Protein AF-A0A9P7ENV4-F1 (afdb_monomer_lite)

pLDDT: mean 76.59, std 18.08, range [33.44, 97.5]

Foldseek 3Di:
DDDDDDPPPPPPDDQDWDKDFDFDDDPPDTGTDDMDTFDAPVPDSPHGDPVSCVVCCVVDDDPWDKDKDAAPPPPPQDDDPDNPHRIWIWTWDWDQDPNDTDTDTDTDDDDDDDDPVRVVVVVCVVVVNDDQDPVRVVVVVVVVVVVSVVVVVVVVVVVVVCVVVVNDDDDPVSVVVVVVVVVPPPPCPDPVNVVVVVVVVVVVVVVVVVVVVVVVVVVVVVVVVVVCVVVVVVPPVPPPPDDDDDDDDDDDDDDDDDDDD

InterPro domains:
  IPR024969 EIF3F/CSN6-like, C-terminal [PF13012] (116-225)
  IPR033859 COP9 signalosome subunit 6 [cd08063] (15-235)

Structure (mmCIF, N/CA/C/O backbone):
data_AF-A0A9P7ENV4-F1
#
_entry.id   AF-A0A9P7ENV4-F1
#
loop_
_atom_site.group_PDB
_atom_site.id
_atom_site.type_symbol
_atom_site.label_atom_id
_atom_site.label_alt_id
_atom_site.label_comp_id
_atom_site.label_asym_id
_atom_site.label_entity_id
_atom_site.label_seq_id
_atom_site.pdbx_PDB_ins_code
_atom_site.Cartn_x
_atom_site.Cartn_y
_atom_site.Cartn_z
_atom_site.occupancy
_atom_site.B_iso_or_equiv
_atom_site.auth_seq_id
_atom_site.auth_comp_id
_atom_site.auth_asym_id
_atom_site.auth_atom_id
_atom_site.pdbx_PDB_model_num
ATOM 1 N N . MET A 1 1 ? -0.386 -14.311 63.629 1.00 40.91 1 MET A N 1
ATOM 2 C CA . MET A 1 1 ? 0.568 -13.950 62.562 1.00 40.91 1 MET A CA 1
ATOM 3 C C . MET A 1 1 ? 0.225 -14.729 61.309 1.00 40.91 1 MET A C 1
ATOM 5 O O . MET A 1 1 ? 0.387 -15.937 61.311 1.00 40.91 1 MET A O 1
ATOM 9 N N . ASN A 1 2 ? -0.307 -14.041 60.304 1.00 33.81 2 ASN A N 1
ATOM 10 C CA . ASN A 1 2 ? -0.049 -14.277 58.883 1.00 33.81 2 ASN A CA 1
ATOM 11 C C . ASN A 1 2 ? -0.681 -13.093 58.149 1.00 33.81 2 ASN A C 1
ATOM 13 O O . ASN A 1 2 ? -1.888 -13.052 57.943 1.00 33.81 2 ASN A O 1
ATOM 17 N N . SER A 1 3 ? 0.141 -12.076 57.894 1.00 39.50 3 SER A N 1
ATOM 18 C CA . SER A 1 3 ? -0.216 -10.947 57.043 1.00 39.50 3 SER A CA 1
ATOM 19 C C . SER A 1 3 ? 0.104 -11.375 55.619 1.00 39.50 3 SER A C 1
ATOM 21 O O . SER A 1 3 ? 1.274 -11.546 55.283 1.00 39.50 3 SER A O 1
ATOM 23 N N . GLN A 1 4 ? -0.931 -11.615 54.821 1.00 39.03 4 GLN A N 1
ATOM 24 C CA . GLN A 1 4 ? -0.805 -11.760 53.377 1.00 39.03 4 GLN A CA 1
ATOM 25 C C . GLN A 1 4 ? -0.368 -10.394 52.826 1.00 39.03 4 GLN A C 1
ATOM 27 O O . GLN A 1 4 ? -1.062 -9.400 53.023 1.00 39.03 4 GLN A O 1
ATOM 32 N N . MET A 1 5 ? 0.824 -10.334 52.234 1.00 37.38 5 MET A N 1
ATOM 33 C CA . MET A 1 5 ? 1.248 -9.222 51.387 1.00 37.38 5 MET A CA 1
ATOM 34 C C . MET A 1 5 ? 0.533 -9.389 50.047 1.00 37.38 5 MET A C 1
ATOM 36 O O . MET A 1 5 ? 0.866 -10.304 49.297 1.00 37.38 5 MET A O 1
ATOM 40 N N . ASP A 1 6 ? -0.451 -8.534 49.777 1.00 38.03 6 ASP A N 1
ATOM 41 C CA . ASP A 1 6 ? -0.876 -8.245 48.410 1.00 38.03 6 ASP A CA 1
ATOM 42 C C . ASP A 1 6 ? 0.262 -7.472 47.741 1.00 38.03 6 ASP A C 1
ATOM 44 O O . ASP A 1 6 ? 0.573 -6.333 48.091 1.00 38.03 6 ASP A O 1
ATOM 48 N N . THR A 1 7 ? 0.952 -8.133 46.820 1.00 37.97 7 THR A N 1
ATOM 49 C CA . THR A 1 7 ? 1.785 -7.469 45.821 1.00 37.97 7 THR A CA 1
ATOM 50 C C . THR A 1 7 ? 0.849 -6.937 44.746 1.00 37.97 7 THR A C 1
ATOM 52 O O . THR A 1 7 ? 0.427 -7.693 43.874 1.00 37.97 7 THR A O 1
ATOM 55 N N . ASP A 1 8 ? 0.523 -5.648 44.830 1.00 39.72 8 ASP A N 1
ATOM 56 C CA . ASP A 1 8 ? -0.093 -4.900 43.737 1.00 39.72 8 ASP A CA 1
ATOM 57 C C . ASP A 1 8 ? 0.820 -4.988 42.503 1.00 39.72 8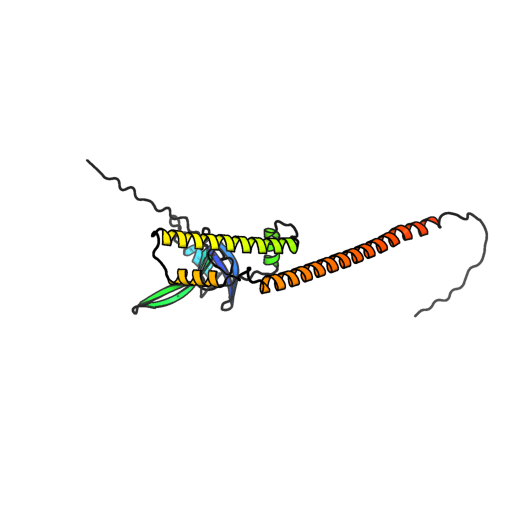 ASP A C 1
ATOM 59 O O . ASP A 1 8 ? 1.932 -4.449 42.485 1.00 39.72 8 ASP A O 1
ATOM 63 N N . GLU A 1 9 ? 0.354 -5.682 41.462 1.00 39.88 9 GLU A N 1
ATOM 64 C CA . GLU A 1 9 ? 0.884 -5.549 40.106 1.00 39.88 9 GLU A CA 1
ATOM 65 C C . GLU A 1 9 ? 0.654 -4.103 39.655 1.00 39.88 9 GLU A C 1
ATOM 67 O O . GLU A 1 9 ? -0.405 -3.742 39.143 1.00 39.88 9 GLU A O 1
ATOM 72 N N . GLN A 1 10 ? 1.656 -3.247 39.863 1.00 36.97 10 GLN A N 1
ATOM 73 C CA . GLN A 1 10 ? 1.713 -1.941 39.222 1.00 36.97 10 GLN A CA 1
ATOM 74 C C . GLN A 1 10 ? 1.759 -2.168 37.710 1.00 36.97 10 GLN A C 1
ATOM 76 O O . GLN A 1 10 ? 2.803 -2.494 37.141 1.00 36.97 10 GLN A O 1
ATOM 81 N N . SER A 1 11 ? 0.611 -2.007 37.052 1.00 40.47 11 SER A N 1
ATOM 82 C CA . SER A 1 11 ? 0.539 -1.859 35.607 1.00 40.47 11 SER A CA 1
ATOM 83 C C . SER A 1 11 ? 1.426 -0.677 35.228 1.00 40.47 11 SER A C 1
ATOM 85 O O . SER A 1 11 ? 1.088 0.470 35.522 1.00 40.47 11 SER A O 1
ATOM 87 N N . VAL A 1 12 ? 2.584 -0.953 34.631 1.00 39.59 12 VAL A N 1
ATOM 88 C CA . VAL A 1 12 ? 3.485 0.077 34.114 1.00 39.59 12 VAL A CA 1
ATOM 89 C C . VAL A 1 12 ? 2.737 0.812 33.004 1.00 39.59 12 VAL A C 1
ATOM 91 O O . VAL A 1 12 ? 2.637 0.325 31.878 1.00 39.59 12 VAL A O 1
ATOM 94 N N . VAL A 1 13 ? 2.152 1.962 33.336 1.00 52.06 13 VAL A N 1
ATOM 95 C CA . VAL A 1 13 ? 1.591 2.884 32.352 1.00 52.06 13 VAL A CA 1
ATOM 96 C C . VAL A 1 13 ? 2.783 3.446 31.591 1.00 52.06 13 VAL A C 1
ATOM 98 O O . VAL A 1 13 ? 3.638 4.113 32.169 1.00 52.06 13 VAL A O 1
ATOM 101 N N . LEU A 1 14 ? 2.895 3.108 30.307 1.00 50.66 14 LEU A N 1
ATOM 102 C CA . LEU A 1 14 ? 3.900 3.729 29.451 1.00 50.66 14 LEU A CA 1
ATOM 103 C C . LEU A 1 14 ? 3.615 5.238 29.398 1.00 50.66 14 LEU A C 1
ATOM 105 O O . LEU A 1 14 ? 2.445 5.610 29.253 1.00 50.66 14 LEU A O 1
ATOM 109 N N . PRO A 1 15 ? 4.642 6.101 29.506 1.00 58.06 15 PRO A N 1
ATOM 110 C CA . PRO A 1 15 ? 4.442 7.541 29.446 1.00 58.06 15 PRO A CA 1
ATOM 111 C C . PRO A 1 15 ? 3.767 7.886 28.117 1.00 58.06 15 PRO A C 1
ATOM 113 O O . PRO A 1 15 ? 4.276 7.571 27.038 1.00 58.06 15 PRO A O 1
ATOM 116 N N . SER A 1 16 ? 2.576 8.471 28.202 1.00 67.44 16 SER A N 1
ATOM 117 C CA . SER A 1 16 ? 1.821 8.910 27.034 1.00 67.44 16 SER A CA 1
ATOM 118 C C . SER A 1 16 ? 2.226 10.345 26.737 1.00 67.44 16 SER A C 1
ATOM 120 O O . SER A 1 16 ? 1.886 11.252 27.484 1.00 67.44 16 SER A O 1
ATOM 122 N N . ILE A 1 17 ? 2.987 10.552 25.663 1.00 77.81 17 ILE A N 1
ATOM 123 C CA . ILE A 1 17 ? 3.381 11.898 25.239 1.00 77.81 17 ILE A CA 1
ATOM 124 C C . ILE A 1 17 ? 2.173 12.560 24.576 1.00 77.81 17 ILE A C 1
ATOM 126 O O . ILE A 1 17 ? 1.633 12.047 23.593 1.00 77.81 17 ILE A O 1
ATOM 130 N N . LEU A 1 18 ? 1.763 13.711 25.106 1.00 81.69 18 LEU A N 1
ATOM 131 C CA . LEU A 1 18 ? 0.747 14.559 24.497 1.00 81.69 18 LEU A CA 1
ATOM 132 C C . LEU A 1 18 ? 1.430 15.634 23.653 1.00 81.69 18 LEU A C 1
ATOM 134 O O . LEU A 1 18 ? 2.347 16.318 24.101 1.00 81.69 18 LEU A O 1
ATOM 138 N N . GLY A 1 19 ? 0.972 15.783 22.414 1.00 84.19 19 GLY A N 1
ATOM 139 C CA . GLY A 1 19 ? 1.464 16.790 21.485 1.00 84.19 19 GLY A CA 1
ATOM 140 C C . GLY A 1 19 ? 0.324 17.580 20.863 1.00 84.19 19 GLY A C 1
ATOM 141 O O . GLY A 1 19 ? -0.815 17.118 20.799 1.00 84.19 19 GLY A O 1
ATOM 142 N N . ALA A 1 20 ? 0.640 18.778 20.393 1.00 83.44 20 ALA A N 1
ATOM 143 C CA . ALA A 1 20 ? -0.257 19.610 19.613 1.00 83.44 20 ALA A CA 1
ATOM 144 C C . ALA A 1 20 ? 0.198 19.656 18.154 1.00 83.44 20 ALA A C 1
ATOM 146 O O . ALA A 1 20 ? 1.383 19.813 17.849 1.00 83.44 20 ALA A O 1
ATOM 147 N N . LEU A 1 21 ? -0.782 19.541 17.262 1.00 85.81 21 LEU A N 1
ATOM 148 C CA . LEU A 1 21 ? -0.623 19.663 15.819 1.00 85.81 21 LEU A CA 1
ATOM 149 C C . LEU A 1 21 ? -0.976 21.093 15.416 1.00 85.81 21 LEU A C 1
ATOM 151 O O . LEU A 1 21 ? -2.052 21.591 15.747 1.00 85.81 21 LEU A O 1
ATOM 155 N N . LEU A 1 22 ? -0.072 21.744 14.694 1.00 84.25 22 LEU A N 1
ATOM 156 C CA . LEU A 1 22 ? -0.276 23.064 14.120 1.00 84.25 22 LEU A CA 1
ATOM 157 C C . LEU A 1 22 ? -0.409 22.934 12.609 1.00 84.25 22 LEU A C 1
ATOM 159 O O . LEU A 1 22 ? 0.444 22.347 11.941 1.00 84.25 22 LEU A O 1
ATOM 163 N N . GLY A 1 23 ? -1.464 23.525 12.070 1.00 85.00 23 GLY A N 1
ATOM 164 C CA . GLY A 1 23 ? -1.786 23.402 10.665 1.00 85.00 23 GLY A CA 1
ATOM 165 C C . GLY A 1 23 ? -2.881 24.353 10.225 1.00 85.00 23 GLY A C 1
ATOM 166 O O . GLY A 1 23 ? -3.424 25.115 11.030 1.00 85.00 23 GLY A O 1
ATOM 167 N N . THR A 1 24 ? -3.204 24.290 8.941 1.00 85.69 24 THR A N 1
ATOM 168 C CA . THR A 1 24 ? -4.379 24.951 8.381 1.00 85.69 24 THR A CA 1
ATOM 169 C C . THR A 1 24 ? -5.449 23.907 8.087 1.00 85.69 24 THR A C 1
ATOM 171 O O . THR A 1 24 ? -5.155 22.775 7.710 1.00 85.69 24 THR A O 1
ATOM 174 N N . GLN A 1 25 ? -6.709 24.270 8.305 1.00 85.75 25 GLN A N 1
ATOM 175 C CA . GLN A 1 25 ? -7.845 23.427 7.957 1.00 85.75 25 GLN A CA 1
ATOM 176 C C . GLN A 1 25 ? -8.738 24.188 6.982 1.00 85.75 25 GLN A C 1
ATOM 178 O O . GLN A 1 25 ? -9.273 25.246 7.321 1.00 85.75 25 GLN A O 1
ATOM 183 N N . ASN A 1 26 ? -8.934 23.626 5.790 1.00 85.56 26 ASN A N 1
ATOM 184 C CA . ASN A 1 26 ? -9.875 24.122 4.794 1.00 85.56 26 ASN A CA 1
ATOM 185 C C . ASN A 1 26 ? -10.950 23.056 4.534 1.00 85.56 26 ASN A C 1
ATOM 187 O O . ASN A 1 26 ? -10.794 22.135 3.731 1.00 85.56 26 ASN A O 1
ATOM 191 N N . GLY A 1 27 ? -12.056 23.141 5.274 1.00 85.12 27 GLY A N 1
ATOM 192 C CA . GLY A 1 27 ? -13.101 22.119 5.239 1.00 85.12 27 GLY A CA 1
ATOM 193 C C . GLY A 1 27 ? -12.603 20.776 5.786 1.00 85.12 27 GLY A C 1
ATOM 194 O O . GLY A 1 27 ? -12.357 20.649 6.985 1.00 85.12 27 GLY A O 1
ATOM 195 N N . ARG A 1 28 ? -12.503 19.766 4.910 1.00 84.75 28 ARG A N 1
ATOM 196 C CA . ARG A 1 28 ? -12.011 18.412 5.244 1.00 84.75 28 ARG A CA 1
ATOM 197 C C . ARG A 1 28 ? -10.525 18.214 4.947 1.00 84.75 28 ARG A C 1
ATOM 199 O O . ARG A 1 28 ? -9.988 17.155 5.249 1.00 84.75 28 ARG A O 1
ATOM 206 N N . GLU A 1 29 ? -9.890 19.203 4.335 1.00 86.94 29 GLU A N 1
ATOM 207 C CA . GLU A 1 29 ? -8.462 19.188 4.062 1.00 86.94 29 GLU A CA 1
ATOM 208 C C . GLU A 1 29 ? -7.729 19.803 5.252 1.00 86.94 29 GLU A C 1
ATOM 210 O O . GLU A 1 29 ? -8.068 20.903 5.698 1.00 86.94 29 GLU A O 1
ATOM 215 N N . VAL A 1 30 ? -6.765 19.063 5.795 1.00 87.38 30 VAL A N 1
ATOM 216 C CA . VAL A 1 30 ? -5.962 19.482 6.944 1.00 87.38 30 VAL A CA 1
ATOM 217 C C . VAL A 1 30 ? -4.502 19.402 6.544 1.00 87.38 30 VAL A C 1
ATOM 219 O O . VAL A 1 30 ? -3.969 18.316 6.327 1.00 87.38 30 VAL A O 1
ATOM 222 N N . GLU A 1 31 ? -3.865 20.561 6.457 1.00 87.94 31 GLU A N 1
ATOM 223 C CA . GLU A 1 31 ? -2.440 20.688 6.196 1.00 87.94 31 GLU A CA 1
ATOM 224 C C . GLU A 1 31 ? -1.716 20.842 7.532 1.00 87.94 31 GLU A C 1
ATOM 226 O O . GLU A 1 31 ? -1.841 21.866 8.204 1.00 87.94 31 GLU A O 1
ATOM 231 N N . ILE A 1 32 ? -0.965 19.819 7.934 1.00 87.44 32 ILE A N 1
ATOM 232 C CA . ILE A 1 32 ? -0.170 19.848 9.164 1.00 87.44 32 ILE A CA 1
ATOM 233 C C . ILE A 1 32 ? 1.203 20.432 8.828 1.00 87.44 32 ILE A C 1
ATOM 235 O O . ILE A 1 32 ? 1.944 19.870 8.028 1.00 87.44 32 ILE A O 1
ATOM 239 N N . VAL A 1 33 ? 1.547 21.552 9.461 1.00 83.06 33 VAL A N 1
ATOM 240 C CA . VAL A 1 33 ? 2.803 22.281 9.225 1.00 83.06 33 VAL A CA 1
ATOM 241 C C . VAL A 1 33 ? 3.834 21.967 10.307 1.00 83.06 33 VAL A C 1
ATOM 243 O O . VAL A 1 33 ? 5.030 21.905 10.029 1.00 83.06 33 VAL A O 1
ATOM 246 N N . ASN A 1 34 ? 3.394 21.799 11.558 1.00 83.31 34 ASN A N 1
ATOM 247 C CA . ASN A 1 34 ? 4.295 21.564 12.682 1.00 83.31 34 ASN A CA 1
ATOM 248 C C . ASN A 1 34 ? 3.622 20.737 13.787 1.00 83.31 34 ASN A C 1
ATOM 250 O O . ASN A 1 34 ? 2.402 20.743 13.923 1.00 83.31 34 ASN A O 1
ATOM 254 N N . THR A 1 35 ? 4.420 20.049 14.599 1.00 86.94 35 THR A N 1
ATOM 255 C CA . THR A 1 35 ? 3.977 19.319 15.793 1.00 86.94 35 THR A CA 1
ATOM 256 C C . THR A 1 35 ? 4.920 19.638 16.945 1.00 86.94 35 THR A C 1
ATOM 258 O O . THR A 1 35 ? 6.132 19.698 16.749 1.00 86.94 35 THR A O 1
ATOM 261 N N . PHE A 1 36 ? 4.390 19.839 18.148 1.00 83.88 36 PHE A N 1
ATOM 262 C CA . PHE A 1 36 ? 5.201 20.066 19.345 1.00 83.88 36 PHE A CA 1
ATOM 263 C C . PHE A 1 36 ? 4.609 19.356 20.558 1.00 83.88 36 PHE A C 1
ATOM 265 O O . PHE A 1 36 ? 3.401 19.151 20.638 1.00 83.88 36 PHE A O 1
ATOM 272 N N . GLU A 1 37 ? 5.462 18.999 21.509 1.00 85.00 37 GLU A N 1
ATOM 273 C CA . GLU A 1 37 ? 5.045 18.377 22.765 1.00 85.00 37 GLU A CA 1
ATOM 274 C C . GLU A 1 37 ? 4.391 19.407 23.694 1.00 85.00 37 GLU A C 1
ATOM 276 O O . GLU A 1 37 ? 4.771 20.585 23.728 1.00 85.00 37 GLU A O 1
ATOM 281 N N . LEU A 1 38 ? 3.374 18.964 24.428 1.00 81.50 38 LEU A N 1
ATOM 282 C CA . LEU A 1 38 ? 2.686 19.757 25.435 1.00 81.50 38 LEU A CA 1
ATOM 283 C C . LEU A 1 38 ? 3.292 19.483 26.809 1.00 81.50 38 LEU A C 1
ATOM 285 O O . LEU A 1 38 ? 3.583 18.339 27.146 1.00 81.50 38 LEU A O 1
ATOM 289 N N . ALA A 1 39 ? 3.463 20.542 27.602 1.00 78.12 39 ALA A N 1
ATOM 290 C CA . ALA A 1 39 ? 3.875 20.402 28.990 1.00 78.12 39 ALA A CA 1
ATOM 291 C C . ALA A 1 39 ? 2.761 19.714 29.792 1.00 78.12 39 ALA A C 1
ATOM 293 O O . ALA A 1 39 ? 1.587 20.076 29.669 1.00 78.12 39 ALA A O 1
ATOM 294 N N . THR A 1 40 ? 3.134 18.722 30.592 1.00 77.12 40 THR A N 1
ATOM 295 C CA . THR A 1 40 ? 2.246 18.051 31.543 1.00 77.12 40 THR A CA 1
ATOM 296 C C . THR A 1 40 ? 2.422 18.645 32.938 1.00 77.12 40 THR A C 1
ATOM 298 O O . THR A 1 40 ? 3.447 19.263 33.235 1.00 77.12 40 THR A O 1
ATOM 301 N N . GLU A 1 41 ? 1.414 18.501 33.796 1.00 77.06 41 GLU A N 1
ATOM 302 C CA . GLU A 1 41 ? 1.508 18.953 35.185 1.00 77.06 41 GLU A CA 1
ATOM 303 C C . GLU A 1 41 ? 2.563 18.151 35.968 1.00 77.06 41 GLU A C 1
ATOM 305 O O . GLU A 1 41 ? 2.725 16.940 35.789 1.00 77.06 41 GLU A O 1
ATOM 310 N N . GLU A 1 42 ? 3.278 18.817 36.882 1.00 67.69 42 GLU A N 1
ATOM 311 C CA . GLU A 1 42 ? 4.304 18.170 37.706 1.00 67.69 42 GLU A CA 1
ATOM 312 C C . GLU A 1 42 ? 3.710 17.005 38.524 1.00 67.69 42 GLU A C 1
ATOM 314 O O . GLU A 1 42 ? 2.909 17.196 39.441 1.00 67.69 42 GLU A O 1
ATOM 319 N N . GLY A 1 43 ? 4.128 15.775 38.201 1.00 65.19 43 GLY A N 1
ATOM 320 C CA . GLY A 1 43 ? 3.694 14.551 38.882 1.00 65.19 43 GLY A CA 1
ATOM 321 C C . GLY A 1 43 ? 2.473 13.850 38.271 1.00 65.19 43 GLY A C 1
ATOM 322 O O . GLY A 1 43 ? 2.025 12.851 38.843 1.00 65.19 43 GLY A O 1
ATOM 323 N N . ARG A 1 44 ? 1.950 14.332 37.132 1.00 66.88 44 ARG A N 1
ATOM 324 C CA . ARG A 1 44 ? 0.874 13.689 36.357 1.00 66.88 44 ARG A CA 1
ATOM 325 C C . ARG A 1 44 ? 1.114 13.805 34.852 1.00 66.88 44 ARG A C 1
ATOM 327 O O . ARG A 1 44 ? 0.779 14.808 34.231 1.00 66.88 44 ARG A O 1
ATOM 334 N N . ASP A 1 45 ? 1.624 12.732 34.255 1.00 65.12 45 ASP A N 1
ATOM 335 C CA . ASP A 1 45 ? 1.893 12.651 32.809 1.00 65.12 45 ASP A CA 1
ATOM 336 C C . ASP A 1 45 ? 0.616 12.621 31.944 1.00 65.12 45 ASP A C 1
ATOM 338 O O . ASP A 1 45 ? 0.681 12.725 30.722 1.00 65.12 45 ASP A O 1
ATOM 342 N N . ASP A 1 46 ? -0.557 12.469 32.559 1.00 66.12 46 ASP A N 1
ATOM 343 C CA . ASP A 1 46 ? -1.862 12.390 31.905 1.00 66.12 46 ASP A CA 1
ATOM 344 C C . ASP A 1 46 ? -2.613 13.730 31.843 1.00 66.12 46 ASP A C 1
ATOM 346 O O . ASP A 1 46 ? -3.618 13.829 31.131 1.00 66.12 46 ASP A O 1
ATOM 350 N N . LE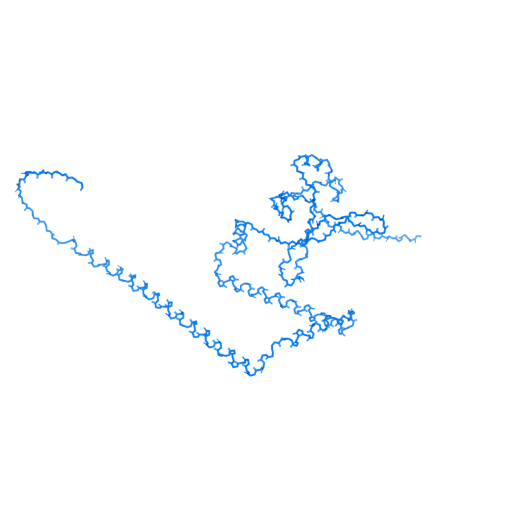U A 1 47 ? -2.140 14.765 32.551 1.00 71.38 47 LEU A N 1
ATOM 351 C CA . LEU A 1 47 ? -2.783 16.078 32.576 1.00 71.38 47 LEU A CA 1
ATOM 352 C C . LEU A 1 47 ? -1.919 17.135 31.892 1.00 71.38 47 LEU A C 1
ATOM 354 O O . LEU A 1 47 ? -0.771 17.355 32.266 1.00 71.38 47 LEU A O 1
ATOM 358 N N . VAL A 1 48 ? -2.490 17.815 30.899 1.00 76.12 48 VAL A N 1
ATOM 359 C CA . VAL A 1 48 ? -1.818 18.933 30.229 1.00 76.12 48 VAL A CA 1
ATOM 360 C C . VAL A 1 48 ? -1.881 20.174 31.109 1.00 76.12 48 VAL A C 1
ATOM 362 O O . VAL A 1 48 ? -2.950 20.508 31.620 1.00 76.12 48 VAL A O 1
ATOM 365 N N . ASP A 1 49 ? -0.765 20.896 31.202 1.00 79.44 49 ASP A N 1
ATOM 366 C CA . ASP A 1 49 ? -0.704 22.209 31.835 1.00 79.44 49 ASP A CA 1
ATOM 367 C C . ASP A 1 49 ? -1.665 23.183 31.122 1.00 79.44 49 ASP A C 1
ATOM 369 O O . ASP A 1 49 ? -1.463 23.622 29.978 1.00 79.44 49 ASP A O 1
ATOM 373 N N . HIS A 1 50 ? -2.760 23.498 31.815 1.00 73.56 50 HIS A N 1
ATOM 374 C CA . HIS A 1 50 ? -3.803 24.386 31.321 1.00 73.56 50 HIS A CA 1
ATOM 375 C C . HIS A 1 50 ? -3.321 25.831 31.144 1.00 73.56 50 HIS A C 1
ATOM 377 O O . HIS A 1 50 ? -3.786 26.501 30.216 1.00 73.56 50 HIS A O 1
ATOM 383 N N . ASP A 1 51 ? -2.388 26.303 31.972 1.00 75.06 51 ASP A N 1
ATOM 384 C CA . ASP A 1 51 ? -1.841 27.659 31.885 1.00 75.06 51 ASP A CA 1
ATOM 385 C C . ASP A 1 51 ? -0.917 27.777 30.668 1.00 75.06 51 ASP A C 1
ATOM 387 O O . ASP A 1 51 ? -1.011 28.737 29.889 1.00 75.06 51 ASP A O 1
ATOM 391 N N . PHE A 1 52 ? -0.106 26.744 30.423 1.00 74.62 52 PHE A N 1
ATOM 392 C CA . PHE A 1 52 ? 0.699 26.633 29.211 1.00 74.62 52 PHE A CA 1
ATOM 393 C C . PHE A 1 52 ? -0.173 26.636 27.950 1.00 74.62 52 PHE A C 1
ATOM 395 O O . PHE A 1 52 ? 0.095 27.402 27.019 1.00 74.62 52 PHE A O 1
ATOM 402 N N . LEU A 1 53 ? -1.254 25.847 27.923 1.00 71.88 53 LEU A N 1
ATOM 403 C CA . LEU A 1 53 ? -2.183 25.819 26.791 1.00 71.88 53 LEU A CA 1
ATOM 404 C C . LEU A 1 53 ? -2.896 27.154 26.576 1.00 71.88 53 LEU A C 1
ATOM 406 O O . LEU A 1 53 ? -2.984 27.612 25.438 1.00 71.88 53 LEU A O 1
ATOM 410 N N . MET A 1 54 ? -3.397 27.791 27.636 1.00 72.62 54 MET A N 1
ATOM 411 C CA . MET A 1 54 ? -4.119 29.063 27.529 1.00 72.62 54 MET A CA 1
ATOM 412 C C . MET A 1 54 ? -3.211 30.197 27.055 1.00 72.62 54 MET A C 1
ATOM 414 O O . MET A 1 54 ? -3.627 30.971 26.194 1.00 72.62 54 MET A O 1
ATOM 418 N N . SER A 1 55 ? -1.958 30.246 27.527 1.00 73.56 55 SER A N 1
ATOM 419 C CA . SER A 1 55 ? -0.962 31.230 27.065 1.00 73.56 55 SER A CA 1
ATOM 420 C C . SER A 1 55 ? -0.684 31.136 25.561 1.00 73.56 55 SER A C 1
ATOM 422 O O . SER A 1 55 ? -0.338 32.119 24.909 1.00 73.56 55 SER A O 1
ATOM 424 N N . ARG A 1 56 ? -0.864 29.935 25.008 1.00 70.19 56 ARG A N 1
ATOM 425 C CA . ARG A 1 56 ? -0.630 29.594 23.609 1.00 70.19 56 ARG A CA 1
ATOM 426 C C . ARG A 1 56 ? -1.903 29.615 22.756 1.00 70.19 56 ARG A C 1
ATOM 428 O O . ARG A 1 56 ? -1.821 29.787 21.543 1.00 70.19 56 ARG A O 1
ATOM 435 N N . ARG A 1 57 ? -3.081 29.502 23.375 1.00 67.00 57 ARG A N 1
ATOM 436 C CA . ARG A 1 57 ? -4.397 29.499 22.717 1.00 67.00 57 ARG A CA 1
ATOM 437 C C . ARG A 1 57 ? -4.682 30.797 21.972 1.00 67.00 57 ARG A C 1
ATOM 439 O O . ARG A 1 57 ? -5.257 30.761 20.891 1.00 67.00 57 ARG A O 1
ATOM 446 N N . ASP A 1 58 ? -4.265 31.936 22.515 1.00 63.28 58 ASP A N 1
ATOM 447 C CA . ASP A 1 58 ? -4.503 33.233 21.869 1.00 63.28 58 ASP A CA 1
ATOM 448 C C . ASP A 1 58 ? -3.713 33.377 20.550 1.00 63.28 58 ASP A C 1
ATOM 450 O O . ASP A 1 58 ? -4.068 34.184 19.691 1.00 63.28 58 ASP A O 1
ATOM 454 N N . GLN A 1 59 ? -2.690 32.539 20.349 1.00 64.25 59 GLN A N 1
ATOM 455 C CA . GLN A 1 59 ? -1.933 32.427 19.104 1.00 64.25 59 GLN A CA 1
ATOM 456 C C . GLN A 1 59 ? -2.635 31.517 18.073 1.00 64.25 59 GLN A C 1
ATOM 458 O O . GLN A 1 59 ? -2.416 31.678 16.870 1.00 64.25 59 GLN A O 1
ATOM 463 N N . TRP A 1 60 ? -3.459 30.558 18.521 1.00 66.88 60 TRP A N 1
ATOM 464 C CA . TRP A 1 60 ? -3.977 29.459 17.698 1.00 66.88 60 TRP A CA 1
ATOM 465 C C . TRP A 1 60 ? -5.446 29.157 18.017 1.00 66.88 60 TRP A C 1
ATOM 467 O O . TRP A 1 60 ? -5.778 28.533 19.024 1.00 66.88 60 TRP A O 1
ATOM 477 N N . TYR A 1 61 ? -6.345 29.557 17.119 1.00 66.56 61 TYR A N 1
ATOM 478 C CA . TYR A 1 61 ? -7.761 29.218 17.218 1.00 66.56 61 TYR A CA 1
ATOM 479 C C . TYR A 1 61 ? -8.076 27.970 16.385 1.00 66.56 61 TYR A C 1
ATOM 481 O O . TYR A 1 61 ? -7.867 27.967 15.174 1.00 66.56 61 TYR A O 1
ATOM 489 N N . CYS A 1 62 ? -8.625 26.933 17.020 1.00 67.50 62 CYS A N 1
ATOM 490 C CA . CYS A 1 62 ? -9.172 25.759 16.343 1.00 67.50 62 CYS A CA 1
ATOM 491 C C . CYS A 1 62 ? -10.574 25.465 16.890 1.00 67.50 62 CYS A C 1
ATOM 493 O O . CYS A 1 62 ? -10.742 25.205 18.081 1.00 67.50 62 CYS A O 1
ATOM 495 N N . SER A 1 63 ? -11.588 25.534 16.027 1.00 68.81 63 SER A N 1
ATOM 496 C CA . SER A 1 63 ? -12.985 25.261 16.390 1.00 68.81 63 SER A CA 1
ATOM 497 C C . SER A 1 63 ? -13.326 23.767 16.393 1.00 68.81 63 SER A C 1
ATOM 499 O O . SER A 1 63 ? -14.288 23.370 17.049 1.00 68.81 63 SER A O 1
ATOM 501 N N . THR A 1 64 ? -12.549 22.939 15.685 1.00 77.19 64 THR A N 1
ATOM 502 C CA . THR A 1 64 ? -12.766 21.491 15.532 1.00 77.19 64 THR A CA 1
ATOM 503 C C . THR A 1 64 ? -11.444 20.727 15.646 1.00 77.19 64 THR A C 1
ATOM 505 O O . THR A 1 64 ? -10.847 20.383 14.625 1.00 77.19 64 THR A O 1
ATOM 508 N N . PRO A 1 65 ? -10.944 20.476 16.869 1.00 80.25 65 PRO A N 1
ATOM 509 C CA . PRO A 1 65 ? -9.682 19.770 17.050 1.00 80.25 65 PRO A CA 1
ATOM 510 C C . PRO A 1 65 ? -9.811 18.306 16.617 1.00 80.25 65 PRO A C 1
ATOM 512 O O . PRO A 1 65 ? -10.712 17.599 17.068 1.00 80.25 65 PRO A O 1
ATOM 515 N N . LEU A 1 66 ? -8.891 17.846 15.769 1.00 85.88 66 LEU A N 1
ATOM 516 C CA . LEU A 1 66 ? -8.733 16.431 15.440 1.00 85.88 66 LEU A CA 1
ATOM 517 C C . LEU A 1 66 ? -7.794 15.767 16.444 1.00 85.88 66 LEU A C 1
ATOM 519 O O . LEU A 1 66 ? -6.760 16.328 16.806 1.00 85.88 66 LEU A O 1
ATOM 523 N N . LEU A 1 67 ? -8.142 14.555 16.864 1.00 87.81 67 LEU A N 1
ATOM 524 C CA . LEU A 1 67 ? -7.302 13.738 17.730 1.00 87.81 67 LEU A CA 1
ATOM 525 C C . LEU A 1 67 ? -6.576 12.697 16.877 1.00 87.81 67 LEU A C 1
ATOM 527 O O . LEU A 1 67 ? -7.211 11.823 16.290 1.00 87.81 67 LEU A O 1
ATOM 531 N N . LEU A 1 68 ? -5.247 12.773 16.822 1.00 88.31 68 LEU A N 1
ATOM 532 C CA . LEU A 1 68 ? -4.418 11.739 16.208 1.00 88.31 68 LEU A CA 1
ATOM 533 C C . LEU A 1 68 ? -3.792 10.882 17.304 1.00 88.31 68 LEU A C 1
ATOM 535 O O . LEU A 1 68 ? -3.083 11.387 18.171 1.00 88.31 68 LEU A O 1
ATOM 539 N N . VAL A 1 69 ? -4.038 9.577 17.244 1.00 86.94 69 VAL A N 1
ATOM 540 C CA . VAL A 1 69 ? -3.445 8.601 18.160 1.00 86.94 69 VAL A CA 1
ATOM 541 C C . VAL A 1 69 ? -2.345 7.866 17.414 1.00 86.94 69 VAL A C 1
ATOM 543 O O . VAL A 1 69 ? -2.638 7.054 16.537 1.00 86.94 69 VAL A O 1
ATOM 546 N N . LEU A 1 70 ? -1.090 8.158 17.757 1.00 85.19 70 LEU A N 1
ATOM 547 C CA . LEU A 1 70 ? 0.082 7.475 17.214 1.00 85.19 70 LEU A CA 1
ATOM 548 C C . LEU A 1 70 ? 0.256 6.126 17.927 1.00 85.19 70 LEU A C 1
ATOM 550 O O . LEU A 1 70 ? 0.260 6.052 19.154 1.00 85.19 70 LEU A O 1
ATOM 554 N N . GLN A 1 71 ? 0.397 5.053 17.160 1.00 80.25 71 GLN A N 1
ATOM 555 C CA . GLN A 1 71 ? 0.536 3.691 17.660 1.00 80.25 71 GLN A CA 1
ATOM 556 C C . GLN A 1 71 ? 1.931 3.160 17.296 1.00 80.25 71 GLN A C 1
ATOM 558 O O . GLN A 1 71 ? 2.108 2.534 16.249 1.00 80.25 71 GLN A O 1
ATOM 563 N N . PRO A 1 72 ? 2.951 3.392 18.146 1.00 67.81 72 PRO A N 1
ATOM 564 C CA . PRO A 1 72 ? 4.332 3.010 17.843 1.00 67.81 72 PRO A CA 1
ATOM 565 C C . PRO A 1 72 ? 4.524 1.489 17.718 1.00 67.81 72 PRO A C 1
ATOM 567 O O . PRO A 1 72 ? 5.473 1.033 17.086 1.00 67.81 72 PRO A O 1
ATOM 570 N N . SER A 1 73 ? 3.622 0.693 18.300 1.00 58.72 73 SER A N 1
ATOM 571 C CA . SER A 1 73 ? 3.746 -0.767 18.394 1.00 58.72 73 SER A CA 1
ATOM 572 C C . SER A 1 73 ? 2.940 -1.548 17.347 1.00 58.72 73 SER A C 1
ATOM 574 O O . SER A 1 73 ? 3.041 -2.772 17.314 1.00 58.72 73 SER A O 1
ATOM 576 N N . THR A 1 74 ? 2.151 -0.893 16.487 1.00 53.34 74 THR A N 1
ATOM 577 C CA . THR A 1 74 ? 1.227 -1.571 15.553 1.00 53.34 74 THR A CA 1
ATOM 578 C C . THR A 1 74 ? 1.713 -1.565 14.104 1.00 53.34 74 THR A C 1
ATOM 580 O O . THR A 1 74 ? 0.923 -1.415 13.177 1.00 53.34 74 THR A O 1
ATOM 583 N N . ILE A 1 75 ? 3.005 -1.817 13.872 1.00 53.03 75 ILE A N 1
ATOM 584 C CA . ILE A 1 75 ? 3.482 -2.265 12.544 1.00 53.03 75 ILE A CA 1
ATOM 585 C C . ILE A 1 75 ? 3.209 -3.780 12.370 1.00 53.03 75 ILE A C 1
ATOM 587 O O . ILE A 1 75 ? 3.841 -4.475 11.579 1.00 53.03 75 ILE A O 1
ATOM 591 N N . SER A 1 76 ? 2.258 -4.336 13.123 1.00 45.88 76 SER A N 1
ATOM 592 C CA . SER A 1 76 ? 1.673 -5.653 12.886 1.00 45.88 76 SER A CA 1
ATOM 593 C C . SER A 1 76 ? 0.659 -5.548 11.744 1.00 45.88 76 SER A C 1
ATOM 595 O O . SER A 1 76 ? -0.540 -5.341 11.931 1.00 45.88 76 SER A O 1
ATOM 597 N N . SER A 1 77 ? 1.221 -5.655 10.540 1.00 49.25 77 SER A N 1
ATOM 598 C CA . SER A 1 77 ? 0.605 -6.005 9.257 1.00 49.25 77 SER A CA 1
ATOM 599 C C . SER A 1 77 ? -0.838 -6.519 9.344 1.00 49.25 77 SER A C 1
ATOM 601 O O . SER A 1 77 ? -1.073 -7.725 9.432 1.00 49.25 77 SER A O 1
ATOM 603 N N . SER A 1 78 ? -1.837 -5.628 9.272 1.00 43.94 78 SER A N 1
ATOM 604 C CA . SER A 1 78 ? -3.222 -6.109 9.227 1.00 43.94 78 SER A CA 1
ATOM 605 C C . SER A 1 78 ? -4.264 -5.403 8.361 1.00 43.94 78 SER A C 1
ATOM 607 O O . SER A 1 78 ? -5.279 -6.060 8.169 1.00 43.94 78 SER A O 1
ATOM 609 N N . ASP A 1 79 ? -3.981 -4.359 7.561 1.00 41.50 79 ASP A N 1
ATOM 610 C CA . ASP A 1 79 ? -4.913 -3.961 6.469 1.00 41.50 79 ASP A CA 1
ATOM 611 C C . ASP A 1 79 ? -4.384 -4.157 5.038 1.00 41.50 79 ASP A C 1
ATOM 613 O O . ASP A 1 79 ? -3.187 -4.155 4.756 1.00 41.50 79 ASP A O 1
ATOM 617 N N . ILE A 1 80 ? -5.316 -4.516 4.156 1.00 52.41 80 ILE A N 1
ATOM 618 C CA . ILE A 1 80 ? -5.106 -5.299 2.926 1.00 52.41 80 ILE A CA 1
ATOM 619 C C . ILE A 1 80 ? -4.902 -4.394 1.693 1.00 52.41 80 ILE A C 1
ATOM 621 O O . ILE A 1 80 ? -4.623 -4.885 0.604 1.00 52.41 80 ILE A O 1
ATOM 625 N N . THR A 1 81 ? -4.985 -3.069 1.838 1.00 43.62 81 THR A N 1
ATOM 626 C CA . THR A 1 81 ? -5.056 -2.148 0.683 1.00 43.62 81 THR A CA 1
ATOM 627 C C . THR A 1 81 ? -4.227 -0.870 0.801 1.00 43.62 81 THR A C 1
ATOM 629 O O . THR A 1 81 ? -4.269 -0.027 -0.089 1.00 43.62 81 THR A O 1
ATOM 632 N N . GLY A 1 82 ? -3.435 -0.713 1.854 1.00 48.31 82 GLY A N 1
ATOM 633 C CA . GLY A 1 82 ? -2.550 0.432 2.022 1.00 48.31 82 GLY A CA 1
ATOM 634 C C . GLY A 1 82 ? -1.674 0.201 3.234 1.00 48.31 82 GLY A C 1
ATOM 635 O O . GLY A 1 82 ? -2.096 -0.473 4.171 1.00 48.31 82 GLY A O 1
ATOM 636 N N . GLN A 1 83 ? -0.447 0.713 3.212 1.00 53.47 83 GLN A N 1
ATOM 637 C CA . GLN A 1 83 ? 0.329 0.852 4.439 1.00 53.47 83 GLN A CA 1
ATOM 638 C C . GLN A 1 83 ? -0.556 1.581 5.451 1.00 53.47 83 GLN A C 1
ATOM 640 O O . GLN A 1 83 ? -0.850 2.761 5.268 1.00 53.47 83 GLN A O 1
ATOM 645 N N . THR A 1 84 ? -1.032 0.877 6.478 1.00 59.03 84 THR A N 1
ATOM 646 C CA . THR A 1 84 ? -1.676 1.530 7.612 1.00 59.03 84 THR A CA 1
ATOM 647 C C . THR A 1 84 ? -0.599 2.377 8.239 1.00 59.03 84 THR A C 1
ATOM 649 O O . THR A 1 84 ? 0.387 1.850 8.765 1.00 59.03 84 THR A O 1
ATOM 652 N N . LEU A 1 85 ? -0.740 3.689 8.106 1.00 73.00 85 LEU A N 1
ATOM 653 C CA . LEU A 1 85 ? 0.141 4.589 8.813 1.00 73.00 85 LEU A CA 1
ATOM 654 C C . LEU A 1 85 ? -0.017 4.301 10.308 1.00 73.00 85 LEU A C 1
ATOM 656 O O . LEU A 1 85 ? -1.095 3.883 10.741 1.00 73.00 85 LEU A O 1
ATOM 660 N N . PRO A 1 86 ? 1.044 4.476 11.106 1.00 82.62 86 PRO A N 1
ATOM 661 C CA . PRO A 1 86 ? 1.036 4.130 12.521 1.00 82.62 86 PRO A CA 1
ATOM 662 C C . PRO A 1 86 ? 0.225 5.145 13.345 1.00 82.62 86 PRO A C 1
ATOM 664 O O . PRO A 1 86 ? 0.641 5.530 14.431 1.00 82.62 86 PRO A O 1
ATOM 667 N N . PHE A 1 87 ? -0.908 5.626 12.829 1.00 85.56 87 PHE A N 1
ATOM 668 C CA . PHE A 1 87 ? -1.840 6.475 13.546 1.00 85.56 87 PHE A CA 1
ATOM 669 C C . PHE A 1 87 ? -3.288 6.265 13.104 1.00 85.56 87 PHE A C 1
ATOM 671 O O . PHE A 1 87 ? -3.587 5.892 11.966 1.00 85.56 87 PHE A O 1
ATOM 678 N N . LYS A 1 88 ? -4.197 6.588 14.021 1.00 88.38 88 LYS A N 1
ATOM 679 C CA . LYS A 1 88 ? -5.630 6.733 13.762 1.00 88.38 88 LYS A CA 1
ATOM 680 C C . LYS A 1 88 ? -6.047 8.177 13.987 1.00 88.38 88 LYS A C 1
ATOM 682 O O . LYS A 1 88 ? -5.572 8.808 14.930 1.00 88.38 88 LYS A O 1
ATOM 687 N N . ALA A 1 89 ? -6.926 8.685 13.132 1.00 89.31 89 ALA A N 1
ATOM 688 C CA . ALA A 1 89 ? -7.517 10.008 13.281 1.00 89.31 89 ALA A CA 1
ATOM 689 C C . ALA A 1 89 ? -8.925 9.877 13.863 1.00 89.31 89 ALA A C 1
ATOM 691 O O . ALA A 1 89 ? -9.681 8.990 13.468 1.00 89.31 89 ALA A O 1
ATOM 692 N N . TYR A 1 90 ? -9.280 10.768 14.780 1.00 90.56 90 TYR A N 1
ATOM 693 C CA . TYR A 1 90 ? -10.604 10.841 15.372 1.00 90.56 90 TYR A CA 1
ATOM 694 C C . TYR A 1 90 ? -11.140 12.265 15.325 1.00 90.56 90 TYR A C 1
ATOM 696 O O . TYR A 1 90 ? -10.421 13.222 15.626 1.00 90.56 90 TYR A O 1
ATOM 704 N N . GLU A 1 91 ? -12.425 12.394 15.012 1.00 89.81 91 GLU A N 1
ATOM 705 C CA . GLU A 1 91 ? -13.137 13.667 15.065 1.00 89.81 91 GLU A CA 1
ATOM 706 C C . GLU A 1 91 ? -14.128 13.704 16.241 1.00 89.81 91 GLU A C 1
ATOM 708 O O . GLU A 1 91 ? -14.753 12.684 16.566 1.00 89.81 91 GLU A O 1
ATOM 713 N N . PRO A 1 92 ? -14.279 14.860 16.911 1.00 88.06 92 PRO A N 1
ATOM 714 C CA . PRO A 1 92 ? -15.234 15.019 17.995 1.00 88.06 92 PRO A CA 1
ATOM 715 C C . PRO A 1 92 ? -16.659 15.084 17.435 1.00 88.06 92 PRO A C 1
ATOM 717 O O . PRO A 1 92 ? -16.991 15.944 16.623 1.00 88.06 92 PRO A O 1
ATOM 720 N N . THR A 1 93 ? -17.527 14.193 17.904 1.00 86.06 93 THR A N 1
ATOM 721 C CA . THR A 1 93 ? -18.950 14.132 17.553 1.00 86.06 93 THR A CA 1
ATOM 722 C C . THR A 1 93 ? -19.804 14.062 18.816 1.00 86.06 93 THR A C 1
ATOM 724 O O . THR A 1 93 ? -19.411 13.514 19.844 1.00 86.06 93 THR A O 1
ATOM 727 N N . ILE A 1 94 ? -21.009 14.621 18.751 1.00 87.88 94 ILE A N 1
ATOM 728 C CA . ILE A 1 94 ? -21.986 14.534 19.833 1.00 87.88 94 ILE A CA 1
ATOM 729 C C . ILE A 1 94 ? -22.916 13.354 19.552 1.00 87.88 94 ILE A C 1
ATOM 731 O O . ILE A 1 94 ? -23.692 13.376 18.599 1.00 87.88 94 ILE A O 1
ATOM 735 N N . GLU A 1 95 ? -22.864 12.332 20.402 1.00 86.19 95 GLU A N 1
ATOM 736 C CA . GLU A 1 95 ? -23.749 11.173 20.318 1.00 86.19 95 GLU A CA 1
ATOM 737 C C . GLU A 1 95 ? -24.855 11.290 21.377 1.00 86.19 95 GLU A C 1
ATOM 739 O O . GLU A 1 95 ? -24.590 11.506 22.564 1.00 86.19 95 GLU A O 1
ATOM 744 N N . ILE A 1 96 ? -26.114 11.139 20.956 1.00 85.81 96 ILE A N 1
ATOM 745 C CA . ILE A 1 96 ? -27.274 11.128 21.855 1.00 85.81 96 ILE A CA 1
ATOM 746 C C . ILE A 1 96 ? -27.725 9.677 22.021 1.00 85.81 96 ILE A C 1
ATOM 748 O O . ILE A 1 96 ? -28.326 9.097 21.117 1.00 85.81 96 ILE A O 1
ATOM 752 N N . ARG A 1 97 ? -27.463 9.093 23.194 1.00 84.12 97 ARG A N 1
ATOM 753 C CA . ARG A 1 97 ? -27.993 7.778 23.600 1.00 84.12 97 ARG A CA 1
ATOM 754 C C . ARG A 1 97 ? -28.741 7.920 24.917 1.00 84.12 97 ARG A C 1
ATOM 756 O O . ARG A 1 97 ? -28.330 8.680 25.788 1.00 84.12 97 ARG A O 1
ATOM 763 N N . ASP A 1 98 ? -29.870 7.229 25.049 1.00 77.56 98 ASP A N 1
ATOM 764 C CA . ASP A 1 98 ? -30.675 7.187 26.281 1.00 77.56 98 ASP A CA 1
ATOM 765 C C . ASP A 1 98 ? -31.016 8.571 26.875 1.00 77.56 98 ASP A C 1
ATOM 767 O O . ASP A 1 98 ? -30.951 8.786 28.085 1.00 77.56 98 ASP A O 1
ATOM 771 N N . LYS A 1 99 ? -31.373 9.538 26.011 1.00 82.31 99 LYS A N 1
ATOM 772 C CA . LYS A 1 99 ? -31.669 10.944 26.375 1.00 82.31 99 LYS A CA 1
ATOM 773 C C . LYS A 1 99 ? -30.519 11.676 27.089 1.00 82.31 99 LYS A C 1
ATOM 775 O O . LYS A 1 99 ? -30.747 12.728 27.685 1.00 82.31 99 LYS A O 1
ATOM 780 N N . LYS A 1 100 ? -29.292 11.155 27.017 1.00 82.81 100 LYS A N 1
ATOM 781 C CA . LYS A 1 100 ? -28.076 11.819 27.487 1.00 82.81 100 LYS A CA 1
ATOM 782 C C . LYS A 1 100 ? -27.182 12.145 26.297 1.00 82.81 100 LYS A C 1
ATOM 784 O O . LYS A 1 100 ? -26.901 11.301 25.449 1.00 82.81 100 LYS A O 1
ATOM 789 N N . THR A 1 101 ? -26.745 13.393 26.253 1.00 86.94 101 THR A N 1
ATOM 790 C CA . THR A 1 101 ? -25.806 13.900 25.256 1.00 86.94 101 THR A CA 1
ATOM 791 C C . THR A 1 101 ? -24.389 13.634 25.752 1.00 86.94 101 THR A C 1
ATOM 793 O O . THR A 1 101 ? -24.034 14.105 26.834 1.00 86.94 101 THR A O 1
ATOM 796 N N . ARG A 1 102 ? -23.584 12.883 24.992 1.00 85.62 102 ARG A N 1
ATOM 797 C CA . ARG A 1 102 ? -22.160 12.665 25.291 1.00 85.62 102 ARG A CA 1
ATOM 798 C C . ARG A 1 102 ? -21.281 13.121 24.129 1.00 85.62 102 ARG A C 1
ATOM 800 O O . ARG A 1 102 ? -21.621 12.897 22.971 1.00 85.62 102 ARG A O 1
ATOM 807 N N . SER A 1 103 ? -20.154 13.752 24.449 1.00 83.06 103 SER A N 1
ATOM 808 C CA . SER A 1 103 ? -19.089 14.007 23.475 1.00 83.06 103 SER A CA 1
ATOM 809 C C . SER A 1 103 ? -18.290 12.719 23.283 1.00 83.06 103 SER A C 1
ATOM 811 O O . SER A 1 103 ? -17.883 12.102 24.269 1.00 83.06 103 SER A O 1
ATOM 813 N N . VAL A 1 104 ? -18.126 12.280 22.039 1.00 87.19 104 VAL A N 1
ATOM 814 C CA . VAL A 1 104 ? -17.446 11.035 21.667 1.00 87.19 104 VAL A CA 1
ATOM 815 C C . VAL A 1 104 ? -16.530 11.308 20.484 1.00 87.19 104 VAL A C 1
ATOM 817 O O . VAL A 1 104 ? -16.883 12.046 19.573 1.00 87.19 104 VAL A O 1
ATOM 820 N N . PHE A 1 105 ? -15.362 10.680 20.483 1.00 87.44 105 PHE A N 1
ATOM 821 C CA . PHE A 1 105 ? -14.461 10.674 19.339 1.00 87.44 105 PHE A CA 1
ATOM 822 C C . PHE A 1 105 ? -14.776 9.476 18.444 1.00 87.44 105 PHE A C 1
ATOM 824 O O . PHE A 1 105 ? -14.779 8.337 18.914 1.00 87.44 105 PHE A O 1
ATOM 831 N N . ILE A 1 106 ? -15.054 9.732 17.167 1.00 89.69 106 ILE A N 1
ATOM 832 C CA . ILE A 1 106 ? -15.301 8.688 16.163 1.00 89.69 106 ILE A CA 1
ATOM 833 C C . ILE A 1 106 ? -14.123 8.608 15.196 1.00 89.69 106 ILE A C 1
ATOM 835 O O . ILE A 1 106 ? -13.518 9.629 14.880 1.00 89.69 106 ILE A O 1
ATOM 839 N N . GLU A 1 107 ? -13.763 7.394 14.772 1.00 88.88 107 GLU A N 1
ATOM 840 C CA . GLU A 1 107 ? -12.641 7.173 13.851 1.00 88.88 107 GLU A CA 1
ATOM 841 C C . GLU A 1 107 ? -12.959 7.799 12.486 1.00 88.88 107 GLU A C 1
ATOM 843 O O . GLU A 1 107 ? -13.981 7.487 11.871 1.00 88.88 107 GLU A O 1
ATOM 848 N N . ALA A 1 108 ? -12.087 8.696 12.033 1.00 87.88 108 ALA A N 1
ATOM 849 C CA . ALA A 1 108 ? -12.232 9.433 10.790 1.00 87.88 108 ALA A CA 1
ATOM 850 C C . ALA A 1 108 ? -11.385 8.776 9.684 1.00 87.88 108 ALA A C 1
ATOM 852 O O . ALA A 1 108 ? -10.181 8.568 9.877 1.00 87.88 108 ALA A O 1
ATOM 853 N N . PRO A 1 109 ? -11.967 8.462 8.510 1.00 87.38 109 PRO A N 1
ATOM 854 C CA . PRO A 1 109 ? -11.192 7.985 7.374 1.00 87.38 109 PRO A CA 1
ATOM 855 C C . PRO A 1 109 ? -10.294 9.111 6.855 1.00 87.38 109 PRO A C 1
ATOM 857 O O . PRO A 1 109 ? -10.744 10.244 6.685 1.00 87.38 109 PRO A O 1
ATOM 860 N N . TYR A 1 110 ? -9.037 8.792 6.560 1.00 86.38 110 TYR A N 1
ATOM 861 C CA . TYR A 1 110 ? -8.062 9.766 6.087 1.00 86.38 110 TYR A CA 1
ATOM 862 C C . TYR A 1 110 ? -7.298 9.253 4.867 1.00 86.38 110 TYR A C 1
ATOM 864 O O . TYR A 1 110 ? -7.171 8.051 4.629 1.00 86.38 110 TYR A O 1
ATOM 872 N N . LYS A 1 111 ? -6.763 10.198 4.098 1.00 85.75 111 LYS A N 1
ATOM 873 C CA . LYS A 1 111 ? -5.786 9.965 3.039 1.00 85.75 111 LYS A CA 1
ATOM 874 C C . LYS A 1 111 ? -4.639 10.934 3.281 1.00 85.75 111 LYS A C 1
ATOM 876 O O . LYS A 1 111 ? -4.887 12.117 3.479 1.00 85.75 111 LYS A O 1
ATOM 881 N N . VAL A 1 112 ? -3.410 10.429 3.282 1.00 85.50 112 VAL A N 1
ATOM 882 C CA . VAL A 1 112 ? -2.223 11.276 3.428 1.00 85.50 112 VAL A CA 1
ATOM 883 C C . VAL A 1 112 ? -1.734 11.709 2.060 1.00 85.50 112 VAL A C 1
ATOM 885 O O . VAL A 1 112 ? -1.593 10.890 1.150 1.00 85.50 112 VAL A O 1
ATOM 888 N N . GLU A 1 113 ? -1.486 13.005 1.935 1.00 85.00 113 GLU A N 1
ATOM 889 C CA . GLU A 1 113 ? -0.883 13.632 0.768 1.00 85.00 113 GLU A CA 1
ATOM 890 C C . GLU A 1 113 ? 0.394 14.334 1.224 1.00 85.00 113 GLU A C 1
ATOM 892 O O . GLU A 1 113 ? 0.418 14.951 2.286 1.00 85.00 113 GLU A O 1
ATOM 897 N N . THR A 1 114 ? 1.468 14.187 0.452 1.00 83.38 114 THR A N 1
ATOM 898 C CA . THR A 1 114 ? 2.763 14.816 0.728 1.00 83.38 114 THR A CA 1
ATOM 899 C C . THR A 1 114 ? 3.089 15.810 -0.374 1.00 83.38 114 THR A C 1
ATOM 901 O O . THR A 1 114 ? 2.769 15.590 -1.549 1.00 83.38 114 THR A O 1
ATOM 904 N N . GLY A 1 115 ? 3.729 16.920 -0.004 1.00 86.38 115 GLY A N 1
ATOM 905 C CA . GLY A 1 115 ? 4.177 17.918 -0.975 1.00 86.38 115 GLY A CA 1
ATOM 906 C C . GLY A 1 115 ? 5.286 17.371 -1.884 1.00 86.38 115 GLY A C 1
ATOM 907 O O . GLY A 1 115 ? 5.981 16.424 -1.528 1.00 86.38 115 GLY A O 1
ATOM 908 N N . GLU A 1 116 ? 5.514 17.987 -3.049 1.00 85.19 116 GLU A N 1
ATOM 909 C CA . GLU A 1 116 ? 6.541 17.520 -4.002 1.00 85.19 116 GLU A CA 1
ATOM 910 C C . GLU A 1 116 ? 7.946 17.500 -3.381 1.00 85.19 116 GLU A C 1
ATOM 912 O O . GLU A 1 116 ? 8.678 16.520 -3.510 1.00 85.19 116 GLU A O 1
ATOM 917 N N . ALA A 1 117 ? 8.310 18.567 -2.666 1.00 87.69 117 ALA A N 1
ATOM 918 C CA . ALA A 1 117 ? 9.611 18.671 -2.012 1.00 87.69 117 ALA A CA 1
ATOM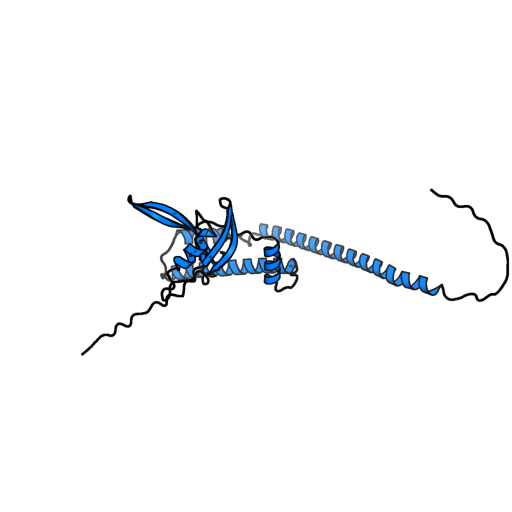 919 C C . ALA A 1 117 ? 9.790 17.606 -0.916 1.00 87.69 117 ALA A C 1
ATOM 921 O O . ALA A 1 117 ? 10.841 16.971 -0.841 1.00 87.69 117 ALA A O 1
ATOM 922 N N . GLU A 1 118 ? 8.753 17.377 -0.107 1.00 86.62 118 GLU A N 1
ATOM 923 C CA . GLU A 1 118 ? 8.740 16.334 0.921 1.00 86.62 118 GLU A CA 1
ATOM 924 C C . GLU A 1 118 ? 8.842 14.946 0.287 1.00 86.62 118 GLU A C 1
ATOM 926 O O . GLU A 1 118 ? 9.690 14.151 0.683 1.00 86.62 118 GLU A O 1
ATOM 931 N N . ARG A 1 119 ? 8.051 14.674 -0.757 1.00 85.38 119 ARG A N 1
ATOM 932 C CA . ARG A 1 119 ? 8.077 13.408 -1.492 1.00 85.38 119 ARG A CA 1
ATOM 933 C C . ARG A 1 119 ? 9.472 13.101 -2.022 1.00 85.38 119 ARG A C 1
ATOM 935 O O . ARG A 1 119 ? 9.945 11.985 -1.834 1.00 85.38 119 ARG A O 1
ATOM 942 N N . ILE A 1 120 ? 10.131 14.072 -2.657 1.00 82.00 120 ILE A N 1
ATOM 943 C CA . ILE A 1 120 ? 11.496 13.902 -3.177 1.00 82.00 120 ILE A CA 1
ATOM 944 C C . ILE A 1 120 ? 12.478 13.635 -2.030 1.00 82.00 120 ILE A C 1
ATOM 946 O O . ILE A 1 120 ? 13.287 12.712 -2.122 1.00 82.00 120 ILE A O 1
ATOM 950 N N . ALA A 1 121 ? 12.410 14.412 -0.946 1.00 86.00 121 ALA A N 1
ATOM 951 C CA . ALA A 1 121 ? 13.318 14.265 0.191 1.00 86.00 121 ALA A CA 1
ATOM 952 C C . ALA A 1 121 ? 13.156 12.907 0.899 1.00 86.00 121 ALA A C 1
ATOM 954 O O . ALA A 1 121 ? 14.148 12.234 1.201 1.00 86.00 121 ALA A O 1
ATOM 955 N N . VAL A 1 122 ? 11.911 12.482 1.122 1.00 85.06 122 VAL A N 1
ATOM 956 C CA . VAL A 1 122 ? 11.571 11.192 1.735 1.00 85.06 122 VAL A CA 1
ATOM 957 C C . VAL A 1 122 ? 11.985 10.040 0.825 1.00 85.06 122 VAL A C 1
ATOM 959 O O . VAL A 1 122 ? 12.630 9.108 1.298 1.00 85.06 122 VAL A O 1
ATOM 962 N N . ASP A 1 123 ? 11.688 10.110 -0.475 1.00 81.75 123 ASP A N 1
ATOM 963 C CA . ASP A 1 123 ? 12.068 9.078 -1.448 1.00 81.75 123 ASP A CA 1
ATOM 964 C C . ASP A 1 123 ? 13.594 8.923 -1.542 1.00 81.75 123 ASP A C 1
ATOM 966 O O . ASP A 1 123 ? 14.113 7.805 -1.529 1.00 81.75 123 ASP A O 1
ATOM 970 N N . TRP A 1 124 ? 14.336 10.033 -1.547 1.00 81.94 124 TRP A N 1
ATOM 971 C CA . TRP A 1 124 ? 15.797 9.995 -1.576 1.00 81.94 124 TRP A CA 1
ATOM 972 C C . TRP A 1 124 ? 16.395 9.409 -0.289 1.00 81.94 124 TRP A C 1
ATOM 974 O O . TRP A 1 124 ? 17.332 8.608 -0.348 1.00 81.94 124 TRP A O 1
ATOM 984 N N . THR A 1 125 ? 15.812 9.742 0.866 1.00 84.38 125 THR A N 1
ATOM 985 C CA . THR A 1 125 ? 16.206 9.182 2.170 1.00 84.38 125 THR A CA 1
ATOM 986 C C . THR A 1 125 ? 15.888 7.688 2.254 1.00 84.38 125 THR A C 1
ATOM 988 O O . THR A 1 125 ? 16.738 6.898 2.662 1.00 84.38 125 THR A O 1
ATOM 991 N N . ALA A 1 126 ? 14.701 7.273 1.801 1.00 78.69 126 ALA A N 1
ATOM 992 C CA . ALA A 1 126 ? 14.269 5.876 1.790 1.00 78.69 126 ALA A CA 1
ATOM 993 C C . ALA A 1 126 ? 15.135 5.002 0.869 1.00 78.69 126 ALA A C 1
ATOM 995 O O . ALA A 1 126 ? 15.394 3.840 1.178 1.00 78.69 126 ALA A O 1
ATOM 996 N N . LYS A 1 127 ? 15.627 5.573 -0.238 1.00 75.00 127 LYS A N 1
ATOM 997 C CA . LYS A 1 127 ? 16.565 4.924 -1.169 1.00 75.00 127 LYS A CA 1
ATOM 998 C C . LYS A 1 127 ? 18.024 4.956 -0.697 1.00 75.00 127 LYS A C 1
ATOM 1000 O O . LYS A 1 127 ? 18.899 4.448 -1.395 1.00 75.00 127 LYS A O 1
ATOM 1005 N N . GLY A 1 128 ? 18.314 5.544 0.466 1.00 77.06 128 GLY A N 1
ATOM 1006 C CA . GLY A 1 128 ? 19.668 5.605 1.019 1.00 77.06 128 GLY A CA 1
ATOM 1007 C C . GLY A 1 128 ? 20.614 6.521 0.237 1.00 77.06 128 GLY A C 1
ATOM 1008 O O . GLY A 1 128 ? 21.810 6.249 0.163 1.00 77.06 128 GLY A O 1
ATOM 1009 N N . GLY A 1 129 ? 20.095 7.584 -0.385 1.00 70.75 129 GLY A N 1
ATOM 1010 C CA . GLY A 1 129 ? 20.906 8.571 -1.103 1.00 70.75 129 GLY A CA 1
ATOM 1011 C C . GLY A 1 129 ? 21.355 8.149 -2.511 1.00 70.75 129 GLY A C 1
ATOM 1012 O O . GLY A 1 129 ? 21.855 8.983 -3.268 1.00 70.75 129 GLY A O 1
ATOM 1013 N N . GLY A 1 130 ? 21.155 6.885 -2.895 1.00 72.81 130 GLY A N 1
ATOM 1014 C CA . GLY A 1 130 ? 21.453 6.371 -4.231 1.00 72.81 130 GLY A CA 1
ATOM 1015 C C . GLY A 1 130 ? 20.283 6.556 -5.197 1.00 72.81 130 GLY A C 1
ATOM 1016 O O . GLY A 1 130 ? 19.124 6.344 -4.842 1.00 72.81 130 GLY A O 1
ATOM 1017 N N . GLY A 1 131 ? 20.572 6.929 -6.445 1.00 67.00 131 GLY A N 1
ATOM 1018 C CA . GLY A 1 131 ? 19.577 6.888 -7.515 1.00 67.00 131 GLY A CA 1
ATOM 1019 C C . GLY A 1 131 ? 19.191 5.440 -7.807 1.00 67.00 131 GLY A C 1
ATOM 1020 O O . GLY A 1 131 ? 19.899 4.758 -8.543 1.00 67.00 131 GLY A O 1
ATOM 1021 N N . SER A 1 132 ? 18.093 4.964 -7.219 1.00 66.88 132 SER A N 1
ATOM 1022 C CA . SER A 1 132 ? 17.579 3.626 -7.511 1.00 66.88 132 SER A CA 1
ATOM 1023 C C . SER A 1 132 ? 17.109 3.560 -8.963 1.00 66.88 132 SER A C 1
ATOM 1025 O O . SER A 1 132 ? 16.399 4.450 -9.445 1.00 66.88 132 SER A O 1
ATOM 1027 N N . THR A 1 133 ? 17.522 2.518 -9.681 1.00 79.69 133 THR A N 1
ATOM 1028 C CA . THR A 1 133 ? 17.064 2.316 -11.062 1.00 79.69 133 THR A CA 1
ATOM 1029 C C . THR A 1 133 ? 15.573 1.975 -11.079 1.00 79.69 133 THR A C 1
ATOM 1031 O O . THR A 1 133 ? 15.043 1.400 -10.130 1.00 79.69 133 THR A O 1
ATOM 1034 N N . SER A 1 134 ? 14.877 2.280 -12.178 1.00 79.69 134 SER A N 1
ATOM 1035 C CA . SER A 1 134 ? 13.459 1.914 -12.339 1.00 79.69 134 SER A CA 1
ATOM 1036 C C . SER A 1 134 ? 13.205 0.408 -12.187 1.00 79.69 134 SER A C 1
ATOM 1038 O O . SER A 1 134 ? 12.133 0.004 -11.746 1.00 79.69 134 SER A O 1
ATOM 1040 N N . LEU A 1 135 ? 14.194 -0.428 -12.519 1.00 84.50 135 LEU A N 1
ATOM 1041 C CA . LEU A 1 135 ? 14.132 -1.872 -12.307 1.00 84.50 135 LEU A CA 1
ATOM 1042 C C . LEU A 1 135 ? 14.195 -2.230 -10.819 1.00 84.50 135 LEU A C 1
ATOM 1044 O O . LEU A 1 135 ? 13.419 -3.058 -10.356 1.00 84.50 135 LEU A O 1
ATOM 1048 N N . GLU A 1 136 ? 15.104 -1.614 -10.071 1.00 85.00 136 GLU A N 1
ATOM 1049 C CA . GLU A 1 136 ? 15.271 -1.879 -8.642 1.00 85.00 136 GLU A CA 1
ATOM 1050 C C . GLU A 1 136 ? 14.024 -1.477 -7.845 1.00 85.00 136 GLU A C 1
ATOM 1052 O O . GLU A 1 136 ? 13.540 -2.271 -7.038 1.00 85.00 136 GLU A O 1
ATOM 1057 N N . SER A 1 137 ? 13.437 -0.309 -8.128 1.00 82.69 137 SER A N 1
ATOM 1058 C CA . SER A 1 137 ? 12.182 0.104 -7.488 1.00 82.69 137 SER A CA 1
ATOM 1059 C C . SER A 1 137 ? 11.020 -0.836 -7.832 1.00 82.69 137 SER A C 1
ATOM 1061 O O . SER A 1 137 ? 10.233 -1.197 -6.952 1.00 82.69 137 SER A O 1
ATOM 1063 N N . HIS A 1 138 ? 10.938 -1.297 -9.085 1.00 86.00 138 HIS A N 1
ATOM 1064 C CA . HIS A 1 138 ? 9.928 -2.263 -9.511 1.00 86.00 138 HIS A CA 1
ATOM 1065 C C . HIS A 1 138 ? 10.087 -3.616 -8.802 1.00 86.00 138 HIS A C 1
ATOM 1067 O O . HIS A 1 138 ? 9.120 -4.138 -8.247 1.00 86.00 138 HIS A O 1
ATOM 1073 N N . LEU A 1 139 ? 11.307 -4.159 -8.750 1.00 90.38 139 LEU A N 1
ATOM 1074 C CA . LEU A 1 139 ? 11.602 -5.414 -8.051 1.00 90.38 139 LEU A CA 1
ATOM 1075 C C . LEU A 1 139 ? 11.353 -5.303 -6.544 1.00 90.38 139 LEU A C 1
ATOM 1077 O O . LEU A 1 139 ? 10.855 -6.248 -5.931 1.00 90.38 139 LEU A O 1
ATOM 1081 N N . GLN A 1 140 ? 11.644 -4.149 -5.945 1.00 83.81 140 GLN A N 1
ATOM 1082 C CA . GLN A 1 140 ? 11.371 -3.905 -4.533 1.00 83.81 140 GLN A CA 1
ATOM 1083 C C . GLN A 1 140 ? 9.864 -3.891 -4.241 1.00 83.81 140 GLN A C 1
ATOM 1085 O O . GLN A 1 140 ? 9.427 -4.495 -3.259 1.00 83.81 140 GLN A O 1
ATOM 1090 N N . SER A 1 141 ? 9.060 -3.267 -5.108 1.00 84.00 141 SER A N 1
ATOM 1091 C CA . SER A 1 141 ? 7.595 -3.290 -5.003 1.00 84.00 141 SER A CA 1
ATOM 1092 C C . SER A 1 141 ? 7.038 -4.711 -5.154 1.00 84.00 141 SER A C 1
ATOM 1094 O O . SER A 1 141 ? 6.256 -5.153 -4.308 1.00 84.00 141 SER A O 1
ATOM 1096 N N . GLN A 1 142 ? 7.510 -5.470 -6.153 1.00 90.06 142 GLN A N 1
ATOM 1097 C CA . GLN A 1 142 ? 7.129 -6.877 -6.329 1.00 90.06 142 GLN A CA 1
ATOM 1098 C C . GLN A 1 142 ? 7.484 -7.718 -5.095 1.00 90.06 142 GLN A C 1
ATOM 1100 O O . GLN A 1 142 ? 6.647 -8.463 -4.584 1.00 90.06 142 GLN A O 1
ATOM 1105 N N . ARG A 1 143 ? 8.703 -7.566 -4.562 1.00 87.88 143 ARG A N 1
ATOM 1106 C CA . ARG A 1 143 ? 9.147 -8.272 -3.353 1.00 87.88 143 ARG A CA 1
ATOM 1107 C C . ARG A 1 143 ? 8.272 -7.937 -2.146 1.00 87.88 143 ARG A C 1
ATOM 1109 O O . ARG A 1 143 ? 7.913 -8.844 -1.396 1.00 87.88 143 ARG A O 1
ATOM 1116 N N . ALA A 1 144 ? 7.945 -6.662 -1.945 1.00 82.31 144 ALA A N 1
ATOM 1117 C CA . ALA A 1 144 ? 7.087 -6.228 -0.846 1.00 82.31 144 ALA A CA 1
ATOM 1118 C C . ALA A 1 144 ? 5.682 -6.841 -0.955 1.00 82.31 144 ALA A C 1
ATOM 1120 O O . ALA A 1 144 ? 5.176 -7.377 0.031 1.00 82.31 144 ALA A O 1
ATOM 1121 N N . ALA A 1 145 ? 5.101 -6.852 -2.158 1.00 82.75 145 ALA A N 1
ATOM 1122 C CA . ALA A 1 145 ? 3.800 -7.467 -2.412 1.00 82.75 145 ALA A CA 1
ATOM 1123 C C . ALA A 1 145 ? 3.807 -8.981 -2.128 1.00 82.75 145 ALA A C 1
ATOM 1125 O O . ALA A 1 145 ? 2.924 -9.482 -1.431 1.00 82.75 145 ALA A O 1
ATOM 1126 N N . VAL A 1 146 ? 4.835 -9.705 -2.591 1.00 91.12 146 VAL A N 1
ATOM 1127 C CA . VAL A 1 146 ? 4.988 -11.148 -2.322 1.00 91.12 146 VAL A CA 1
ATOM 1128 C C . VAL A 1 146 ? 5.151 -11.418 -0.826 1.00 91.12 146 VAL A C 1
ATOM 1130 O O . VAL A 1 146 ? 4.517 -12.330 -0.295 1.00 91.12 146 VAL A O 1
ATOM 1133 N N . LYS A 1 147 ? 5.959 -10.611 -0.126 1.00 87.88 147 LYS A N 1
ATOM 1134 C CA . LYS A 1 147 ? 6.148 -10.732 1.326 1.00 87.88 147 LYS A CA 1
ATOM 1135 C C . LYS A 1 147 ? 4.826 -10.541 2.075 1.00 87.88 147 LYS A C 1
ATOM 1137 O O . LYS A 1 147 ? 4.483 -11.372 2.911 1.00 87.88 147 LYS A O 1
ATOM 1142 N N . MET A 1 148 ? 4.072 -9.492 1.743 1.00 82.88 148 MET A N 1
ATOM 1143 C CA . MET A 1 148 ? 2.765 -9.226 2.350 1.00 82.88 148 MET A CA 1
ATOM 1144 C C . MET A 1 148 ? 1.783 -10.373 2.114 1.00 82.88 148 MET A C 1
ATOM 1146 O O . MET A 1 148 ? 1.116 -10.811 3.048 1.00 82.88 148 MET A O 1
ATOM 1150 N N . LEU A 1 149 ? 1.704 -10.889 0.885 1.00 89.50 149 LEU A N 1
ATOM 1151 C CA . LEU A 1 149 ? 0.837 -12.022 0.571 1.00 89.50 149 LEU A CA 1
ATOM 1152 C C . LEU A 1 149 ? 1.229 -13.266 1.380 1.00 89.50 149 LEU A C 1
ATOM 1154 O O . LEU A 1 149 ? 0.362 -13.934 1.938 1.00 89.50 149 LEU A O 1
ATOM 1158 N N . HIS A 1 150 ? 2.527 -13.555 1.483 1.00 90.88 150 HIS A N 1
ATOM 1159 C CA . HIS A 1 150 ? 3.032 -14.687 2.253 1.00 90.88 150 HIS A CA 1
ATOM 1160 C C . HIS A 1 150 ? 2.663 -14.591 3.740 1.00 90.88 150 HIS A C 1
ATOM 1162 O O . HIS A 1 150 ? 2.122 -15.548 4.294 1.00 90.88 150 HIS A O 1
ATOM 1168 N N . GLU A 1 151 ? 2.883 -13.432 4.367 1.00 88.00 151 GLU A N 1
ATOM 1169 C CA . GLU A 1 151 ? 2.493 -13.188 5.763 1.00 88.00 151 GLU A CA 1
ATOM 1170 C C . GLU A 1 151 ? 0.984 -13.405 5.969 1.00 88.00 151 GLU A C 1
ATOM 1172 O O . GLU A 1 151 ? 0.573 -14.062 6.926 1.00 88.00 151 GLU A O 1
ATOM 1177 N N . ARG A 1 152 ? 0.146 -12.940 5.034 1.00 85.50 152 ARG A N 1
ATOM 1178 C CA . ARG A 1 152 ? -1.310 -13.149 5.093 1.00 85.50 152 ARG A CA 1
ATOM 1179 C C . ARG A 1 152 ? -1.706 -14.612 4.963 1.00 85.50 152 ARG A C 1
ATOM 1181 O O . ARG A 1 152 ? -2.556 -15.073 5.722 1.00 85.50 152 ARG A O 1
ATOM 1188 N N . ILE A 1 153 ? -1.094 -15.348 4.035 1.00 91.56 153 ILE A N 1
ATOM 1189 C CA . ILE A 1 153 ? -1.349 -16.785 3.872 1.00 91.56 153 ILE A CA 1
ATOM 1190 C C . ILE A 1 153 ? -0.996 -17.528 5.165 1.00 91.56 153 ILE A C 1
ATOM 1192 O O . ILE A 1 153 ? -1.775 -18.372 5.601 1.00 91.56 153 ILE A O 1
ATOM 1196 N N . LEU A 1 154 ? 0.118 -17.184 5.822 1.00 93.38 154 LEU A N 1
ATOM 1197 C CA . LEU A 1 154 ? 0.495 -17.792 7.102 1.00 93.38 154 LEU A CA 1
ATOM 1198 C C . LEU A 1 154 ? -0.548 -17.549 8.199 1.00 93.38 154 LEU A C 1
ATOM 1200 O O . LEU A 1 154 ? -0.913 -18.495 8.896 1.00 93.38 154 LEU A O 1
ATOM 1204 N N . VAL A 1 155 ? -1.076 -16.326 8.320 1.00 91.12 155 VAL A N 1
ATOM 1205 C CA . VAL A 1 155 ? -2.146 -16.011 9.287 1.00 91.12 155 VAL A CA 1
ATOM 1206 C C . VAL A 1 155 ? -3.404 -16.840 9.011 1.00 91.12 155 VAL A C 1
ATOM 1208 O O . VAL A 1 155 ? -3.993 -17.393 9.941 1.00 91.12 155 VAL A O 1
ATOM 1211 N N . LEU A 1 156 ? -3.800 -16.983 7.742 1.00 90.69 156 LEU A N 1
ATOM 1212 C CA . LEU A 1 156 ? -4.957 -17.803 7.363 1.00 90.69 156 LEU A CA 1
ATOM 1213 C C . LEU A 1 156 ? -4.739 -19.287 7.687 1.00 90.69 156 LEU A C 1
ATOM 1215 O O . LEU A 1 156 ? -5.632 -19.940 8.228 1.00 90.69 156 LEU A O 1
ATOM 1219 N N . VAL A 1 157 ? -3.546 -19.817 7.405 1.00 91.94 157 VAL A N 1
ATOM 1220 C CA . VAL A 1 157 ? -3.180 -21.203 7.739 1.00 91.94 157 VAL A CA 1
ATOM 1221 C C . VAL A 1 157 ? -3.199 -21.420 9.253 1.00 91.94 157 VAL A C 1
ATOM 1223 O O . VAL A 1 157 ? -3.751 -22.417 9.727 1.00 91.94 157 VAL A O 1
ATOM 1226 N N . GLN A 1 158 ? -2.653 -20.479 10.025 1.00 92.69 158 GLN A N 1
ATOM 1227 C CA . GLN A 1 158 ? -2.664 -20.534 11.486 1.00 92.69 158 GLN A CA 1
ATOM 1228 C C . GLN A 1 158 ? -4.093 -20.507 12.040 1.00 92.69 158 GLN A C 1
ATOM 1230 O O . GLN A 1 158 ? -4.423 -21.308 12.916 1.00 92.69 158 GLN A O 1
ATOM 1235 N N . TYR A 1 159 ? -4.960 -19.646 11.500 1.00 91.50 159 TYR A N 1
ATOM 1236 C CA . TYR A 1 159 ? -6.373 -19.593 11.871 1.00 91.50 159 TYR A CA 1
ATOM 1237 C C . TYR A 1 159 ? -7.065 -20.946 11.659 1.00 91.50 159 TYR A C 1
ATOM 1239 O O . TYR A 1 159 ? -7.638 -21.496 12.599 1.00 91.50 159 TYR A O 1
ATOM 1247 N N . VAL A 1 160 ? -6.948 -21.529 10.460 1.00 91.75 160 VAL A N 1
ATOM 1248 C CA . VAL A 1 160 ? -7.562 -22.832 10.147 1.00 91.75 160 VAL A CA 1
ATOM 1249 C C . VAL A 1 160 ? -7.008 -23.939 11.051 1.00 91.75 160 VAL A C 1
ATOM 1251 O O . VAL A 1 160 ? -7.774 -24.759 11.553 1.00 91.75 160 VAL A O 1
ATOM 1254 N N . THR A 1 161 ? -5.701 -23.932 11.326 1.00 93.50 161 THR A N 1
ATOM 1255 C CA . THR A 1 161 ? -5.057 -24.907 12.224 1.00 93.50 161 THR A CA 1
ATOM 1256 C C . THR A 1 161 ? -5.623 -24.826 13.644 1.00 93.50 161 THR A C 1
ATOM 1258 O O . THR A 1 161 ? -5.973 -25.849 14.232 1.00 93.50 161 THR A O 1
ATOM 1261 N N . ASN A 1 162 ? -5.778 -23.613 14.179 1.00 92.06 162 ASN A N 1
ATOM 1262 C CA . ASN A 1 162 ? -6.317 -23.390 15.522 1.00 92.06 162 ASN A CA 1
ATOM 1263 C C . ASN A 1 162 ? -7.803 -23.766 15.634 1.00 92.06 162 ASN A C 1
ATOM 1265 O O . ASN A 1 162 ? -8.231 -24.271 16.674 1.00 92.06 162 ASN A O 1
ATOM 1269 N N . VAL A 1 163 ? -8.579 -23.555 14.567 1.00 93.44 163 VAL A N 1
ATOM 1270 C CA . VAL A 1 163 ? -9.985 -23.978 14.490 1.00 93.44 163 VAL A CA 1
ATOM 1271 C C . VAL A 1 163 ? -10.096 -25.507 14.477 1.00 93.44 163 VAL A C 1
ATOM 1273 O O . VAL A 1 163 ? -10.907 -26.060 15.216 1.00 93.44 163 VAL A O 1
ATOM 1276 N N . ILE A 1 164 ? -9.248 -26.206 13.709 1.00 91.44 164 ILE A N 1
ATOM 1277 C CA . ILE A 1 164 ? -9.203 -27.683 13.688 1.00 91.44 164 ILE A CA 1
ATOM 1278 C C . ILE A 1 164 ? -8.784 -28.244 15.055 1.00 91.44 164 ILE A C 1
ATOM 1280 O O . ILE A 1 164 ? -9.329 -29.252 15.500 1.00 91.44 164 ILE A O 1
ATOM 1284 N N . ALA A 1 165 ? -7.852 -27.580 15.742 1.00 93.50 165 ALA A N 1
ATOM 1285 C CA . ALA A 1 165 ? -7.411 -27.951 17.087 1.00 93.50 165 ALA A CA 1
ATOM 1286 C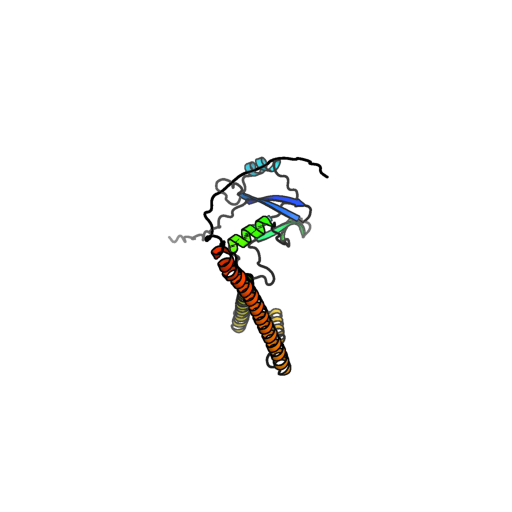 C . ALA A 1 165 ? -8.439 -27.635 18.196 1.00 93.50 165 ALA A C 1
ATOM 1288 O O . ALA A 1 165 ? -8.195 -27.965 19.356 1.00 93.50 165 ALA A O 1
ATOM 1289 N N . GLY A 1 166 ? -9.563 -26.984 17.871 1.00 90.56 166 GLY A N 1
ATOM 1290 C CA . GLY A 1 166 ? -10.610 -26.619 18.829 1.00 90.56 166 GLY A CA 1
ATOM 1291 C C . GLY A 1 166 ? -10.242 -25.478 19.787 1.00 90.56 166 GLY A C 1
ATOM 1292 O O . GLY A 1 166 ? -10.907 -25.309 20.804 1.00 90.56 166 GLY A O 1
ATOM 1293 N N . GLN A 1 167 ? -9.194 -24.700 19.487 1.00 88.00 167 GLN A N 1
ATOM 1294 C CA . GLN A 1 167 ? -8.705 -23.602 20.338 1.00 88.00 167 GLN A CA 1
ATOM 1295 C C . GLN A 1 167 ? -9.489 -22.291 20.142 1.00 88.00 167 GLN A C 1
ATOM 1297 O O . GLN A 1 167 ? -9.471 -21.420 21.008 1.00 88.00 167 GLN A O 1
ATOM 1302 N N . ILE A 1 168 ? -10.155 -22.126 18.994 1.00 88.25 168 ILE A N 1
ATOM 1303 C CA . ILE A 1 168 ? -10.866 -20.902 18.591 1.00 88.25 168 ILE A CA 1
ATOM 1304 C C . ILE A 1 168 ? -12.273 -21.285 18.102 1.00 88.25 168 ILE A C 1
ATOM 1306 O O . ILE A 1 168 ? -12.404 -22.300 17.410 1.00 88.25 168 ILE A O 1
ATOM 1310 N N . PRO A 1 169 ? -13.329 -20.504 18.417 1.00 87.12 169 PRO A N 1
ATOM 1311 C CA . PRO A 1 169 ? -14.668 -20.752 17.891 1.00 87.12 169 PRO A CA 1
ATOM 1312 C C . PRO A 1 169 ? -14.695 -20.694 16.357 1.00 87.12 169 PRO A C 1
ATOM 1314 O O . PRO A 1 169 ? -14.071 -19.839 15.729 1.00 87.12 169 PRO A O 1
ATOM 1317 N N . THR A 1 170 ? -15.453 -21.605 15.749 1.00 84.81 170 THR A N 1
ATOM 1318 C CA . THR A 1 170 ? -15.610 -21.701 14.295 1.00 84.81 170 THR A CA 1
ATOM 1319 C C . THR A 1 170 ? -16.419 -20.521 13.759 1.00 84.81 170 THR A C 1
ATOM 1321 O O . THR A 1 170 ? -17.627 -20.445 13.987 1.00 84.81 170 THR A O 1
ATOM 1324 N N . ASP A 1 171 ? -15.790 -19.638 12.982 1.00 91.38 171 ASP A N 1
ATOM 1325 C CA . ASP A 1 171 ? -16.518 -18.664 12.169 1.00 91.38 171 ASP A CA 1
ATOM 1326 C C . ASP A 1 171 ? -16.747 -19.224 10.759 1.00 91.38 171 ASP A C 1
ATOM 1328 O O . ASP A 1 171 ? -15.859 -19.279 9.904 1.00 91.38 171 ASP A O 1
ATOM 1332 N N . HIS A 1 172 ? -17.984 -19.646 10.506 1.00 91.00 172 HIS A N 1
ATOM 1333 C CA . HIS A 1 172 ? -18.376 -20.224 9.225 1.00 91.00 172 HIS A CA 1
ATOM 1334 C C . HIS A 1 172 ? -18.358 -19.219 8.066 1.00 91.00 172 HIS A C 1
ATOM 1336 O O . HIS A 1 172 ? -18.286 -19.644 6.910 1.00 91.00 172 HIS A O 1
ATOM 1342 N N . THR A 1 173 ? -18.426 -17.909 8.333 1.00 92.44 173 THR A N 1
ATOM 1343 C CA . THR A 1 173 ? -18.379 -16.891 7.271 1.00 92.44 173 THR A CA 1
ATOM 1344 C C . THR A 1 173 ? -16.975 -16.788 6.679 1.00 92.44 173 THR A C 1
ATOM 1346 O O . THR A 1 173 ? -16.823 -16.902 5.460 1.00 92.44 173 THR A O 1
ATOM 1349 N N . THR A 1 174 ? -15.955 -16.714 7.538 1.00 89.81 174 THR A N 1
ATOM 1350 C CA . THR A 1 174 ? -14.537 -16.724 7.150 1.00 89.81 174 THR A CA 1
ATOM 1351 C C . THR A 1 174 ? -14.123 -18.040 6.486 1.00 89.81 174 THR A C 1
ATOM 1353 O O . THR A 1 174 ? -13.418 -18.041 5.480 1.00 89.81 174 THR A O 1
ATOM 1356 N N . LEU A 1 175 ? -14.601 -19.190 6.974 1.00 90.50 175 LEU A N 1
ATOM 1357 C CA . LEU A 1 175 ? -14.299 -20.479 6.333 1.00 90.50 175 LEU A CA 1
ATOM 1358 C C . LEU A 1 175 ? -14.916 -20.595 4.930 1.00 90.50 175 LEU A C 1
ATOM 1360 O O . LEU A 1 175 ? -14.295 -21.144 4.016 1.00 90.50 175 LEU A O 1
ATOM 1364 N N . ARG A 1 176 ? -16.122 -20.047 4.733 1.00 94.19 176 ARG A N 1
ATOM 1365 C CA . ARG A 1 176 ? -16.767 -20.015 3.414 1.00 94.19 176 ARG A CA 1
ATOM 1366 C C . ARG A 1 176 ? -16.019 -19.102 2.445 1.00 94.19 176 ARG A C 1
ATOM 1368 O O . ARG A 1 176 ? -15.841 -19.490 1.292 1.00 94.19 176 ARG A O 1
ATOM 1375 N N . SER A 1 177 ? -15.578 -17.924 2.890 1.00 92.00 177 SER A N 1
ATOM 1376 C CA . SER A 1 177 ? -14.808 -17.008 2.038 1.00 92.00 177 SER A CA 1
ATOM 1377 C C . SER A 1 177 ? -13.452 -17.602 1.654 1.00 92.00 177 SER A C 1
ATOM 1379 O O . SER A 1 177 ? -13.070 -17.528 0.489 1.00 92.00 177 SER A O 1
ATOM 1381 N N . LEU A 1 178 ? -12.778 -18.288 2.581 1.00 91.44 178 LEU A N 1
ATOM 1382 C CA . LEU A 1 178 ? -11.527 -18.997 2.311 1.00 91.44 178 LEU A CA 1
ATOM 1383 C C . LEU A 1 178 ? -11.727 -20.125 1.287 1.00 91.44 178 LEU A C 1
ATOM 1385 O O . LEU A 1 178 ? -10.956 -20.239 0.337 1.00 91.44 178 LEU A O 1
ATOM 1389 N N . SER A 1 179 ? -12.799 -20.914 1.418 1.00 90.56 179 SER A N 1
ATOM 1390 C CA . SER A 1 179 ? -13.139 -21.949 0.432 1.00 90.56 179 SER A CA 1
ATOM 1391 C C . SER A 1 179 ? -13.432 -21.365 -0.953 1.00 90.56 179 SER A C 1
ATOM 1393 O O . SER A 1 179 ? -13.017 -21.949 -1.953 1.00 90.56 179 SER A O 1
ATOM 1395 N N . ALA A 1 180 ? -14.138 -20.233 -1.025 1.00 91.62 180 ALA A N 1
ATOM 1396 C CA . ALA A 1 180 ? -14.404 -19.546 -2.287 1.00 91.62 180 ALA A CA 1
ATOM 1397 C C . ALA A 1 180 ? -13.112 -19.001 -2.915 1.00 91.62 180 ALA A C 1
ATOM 1399 O O . ALA A 1 180 ? -12.929 -19.107 -4.124 1.00 91.62 180 ALA A O 1
ATOM 1400 N N . LEU A 1 181 ? -12.192 -18.484 -2.095 1.00 89.75 181 LEU A N 1
ATOM 1401 C CA . LEU A 1 181 ? -10.894 -17.991 -2.548 1.00 89.75 181 LEU A CA 1
ATOM 1402 C C . LEU A 1 181 ? -10.057 -19.119 -3.158 1.00 89.75 181 LEU A C 1
ATOM 1404 O 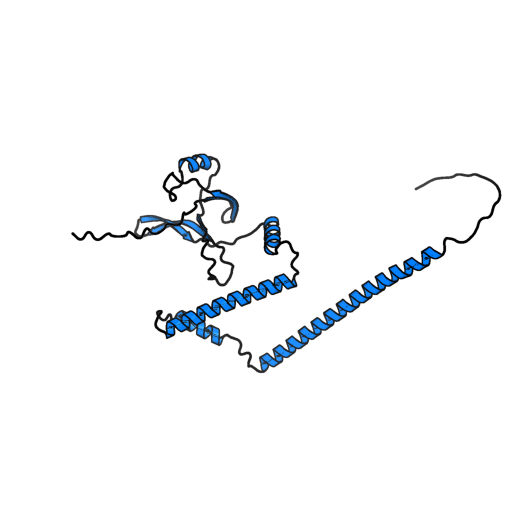O . LEU A 1 181 ? -9.558 -18.960 -4.268 1.00 89.75 181 LEU A O 1
ATOM 1408 N N . ILE A 1 182 ? -9.975 -20.278 -2.498 1.00 88.75 182 ILE A N 1
ATOM 1409 C CA . ILE A 1 182 ? -9.284 -21.455 -3.050 1.00 88.75 182 ILE A CA 1
ATOM 1410 C C . ILE A 1 182 ? -9.928 -21.896 -4.369 1.00 88.75 182 ILE A C 1
ATOM 1412 O O . ILE A 1 182 ? -9.215 -22.183 -5.326 1.00 88.75 182 ILE A O 1
ATOM 1416 N N . ALA A 1 183 ? -11.261 -21.900 -4.448 1.00 87.19 183 ALA A N 1
ATOM 1417 C CA . ALA A 1 183 ? -11.977 -22.251 -5.674 1.00 87.19 183 ALA A CA 1
ATOM 1418 C C . ALA A 1 183 ? -11.778 -21.230 -6.811 1.00 87.19 183 ALA A C 1
ATOM 1420 O O . ALA A 1 183 ? -11.902 -21.589 -7.979 1.00 87.19 183 ALA A O 1
ATOM 1421 N N . SER A 1 184 ? -11.476 -19.971 -6.481 1.00 87.31 184 SER A N 1
ATOM 1422 C CA . SER A 1 184 ? -11.204 -18.906 -7.454 1.00 87.31 184 SER A CA 1
ATOM 1423 C C . SER A 1 184 ? -9.772 -18.908 -7.991 1.00 87.31 184 SER A C 1
ATOM 1425 O O . SER A 1 184 ? -9.494 -18.209 -8.966 1.00 87.31 184 SER A O 1
ATOM 1427 N N . LEU A 1 185 ? -8.859 -19.668 -7.371 1.00 83.50 185 LEU A N 1
ATOM 1428 C CA . LEU A 1 185 ? -7.490 -19.757 -7.859 1.00 83.50 185 LEU A CA 1
ATOM 1429 C C . LEU A 1 185 ? -7.500 -20.383 -9.259 1.00 83.50 185 LEU A C 1
ATOM 1431 O O . LEU A 1 185 ? -8.127 -21.429 -9.455 1.00 83.50 185 LEU A O 1
ATOM 1435 N N . PRO A 1 186 ? -6.824 -19.761 -10.240 1.00 69.56 186 PRO A N 1
ATOM 1436 C CA . PRO A 1 186 ? -6.802 -20.278 -11.593 1.00 69.56 186 PRO A CA 1
ATOM 1437 C C . PRO A 1 186 ? -6.247 -21.699 -11.575 1.00 69.56 186 PRO A C 1
ATOM 1439 O O . PRO A 1 186 ? -5.147 -21.952 -11.077 1.00 69.56 186 PRO A O 1
ATOM 1442 N N . ALA A 1 187 ? -7.017 -22.634 -12.130 1.00 66.31 187 ALA A N 1
ATOM 1443 C CA . ALA A 1 187 ? -6.552 -23.986 -12.378 1.00 66.31 187 ALA A CA 1
ATOM 1444 C C . ALA A 1 187 ? -5.490 -23.929 -13.488 1.00 66.31 187 ALA A C 1
ATOM 1446 O O . ALA A 1 187 ? -5.789 -24.119 -14.666 1.00 66.31 187 ALA A O 1
ATOM 1447 N N . SER A 1 188 ? -4.243 -23.648 -13.095 1.00 61.91 188 SER A N 1
ATOM 1448 C CA . SER A 1 188 ? -3.038 -23.629 -13.943 1.00 61.91 188 SER A CA 1
ATOM 1449 C C . SER A 1 188 ? -2.873 -24.916 -14.774 1.00 61.91 188 SER A C 1
ATOM 1451 O O . SER A 1 188 ? -2.189 -24.949 -15.794 1.00 61.91 188 SER A O 1
ATOM 1453 N N . GLU A 1 189 ? -3.556 -25.989 -14.375 1.00 66.00 189 GLU A N 1
ATOM 1454 C CA . GLU A 1 189 ? -3.545 -27.284 -15.050 1.00 66.00 189 GLU A CA 1
ATOM 1455 C C . GLU A 1 189 ? -4.453 -27.377 -16.290 1.00 66.00 189 GLU A C 1
ATOM 1457 O O . GLU A 1 189 ? -4.398 -28.385 -16.997 1.00 66.00 189 GLU A O 1
ATOM 1462 N N . ASN A 1 190 ? -5.266 -26.360 -16.612 1.00 82.19 190 ASN A N 1
ATOM 1463 C CA . ASN A 1 190 ? -6.044 -26.385 -17.851 1.00 82.19 190 ASN A CA 1
ATOM 1464 C C . ASN A 1 190 ? -5.114 -26.265 -19.072 1.00 82.19 190 ASN A C 1
ATOM 1466 O O . ASN A 1 190 ? -4.370 -25.296 -19.218 1.00 82.19 190 ASN A O 1
ATOM 1470 N N . LYS A 1 191 ? -5.197 -27.237 -19.986 1.00 82.75 191 LYS A N 1
ATOM 1471 C CA . LYS A 1 191 ? -4.392 -27.270 -21.212 1.00 82.75 191 LYS A CA 1
ATOM 1472 C C . LYS A 1 191 ? -4.546 -25.997 -22.055 1.00 82.75 191 LYS A C 1
ATOM 1474 O O . LYS A 1 191 ? -3.545 -25.496 -22.547 1.00 82.75 191 LYS A O 1
ATOM 1479 N N . GLY A 1 192 ? -5.760 -25.444 -22.153 1.00 85.81 192 GLY A N 1
ATOM 1480 C CA . GLY A 1 192 ? -6.002 -24.215 -22.920 1.00 85.81 192 GLY A CA 1
ATOM 1481 C C . GLY A 1 192 ? -5.246 -23.006 -22.365 1.00 85.81 192 GLY A C 1
ATOM 1482 O O . GLY A 1 192 ? -4.656 -22.254 -23.129 1.00 85.81 192 GLY A O 1
ATOM 1483 N N . PHE A 1 193 ? -5.178 -22.881 -21.036 1.00 85.81 193 PHE A N 1
ATOM 1484 C CA . PHE A 1 193 ? -4.415 -21.818 -20.382 1.00 85.81 193 PHE A CA 1
ATOM 1485 C C . PHE A 1 193 ? -2.910 -21.967 -20.622 1.00 85.81 193 PHE A C 1
ATOM 1487 O O . PHE A 1 193 ? -2.228 -20.979 -20.850 1.00 85.81 193 PHE A O 1
ATOM 1494 N N . ARG A 1 194 ? -2.378 -23.198 -20.592 1.00 86.50 194 ARG A N 1
ATOM 1495 C CA . ARG A 1 194 ? -0.947 -23.437 -20.838 1.00 86.50 194 ARG A CA 1
ATOM 1496 C C . ARG A 1 194 ? -0.547 -23.112 -22.271 1.00 86.50 194 ARG A C 1
ATOM 1498 O O . ARG A 1 194 ? 0.522 -22.547 -22.466 1.00 86.50 194 ARG A O 1
ATOM 1505 N N . ASP A 1 195 ? -1.382 -23.475 -23.240 1.00 89.31 195 ASP A N 1
ATOM 1506 C CA . ASP A 1 195 ? -1.126 -23.176 -24.648 1.00 89.31 195 ASP A CA 1
ATOM 1507 C C . ASP A 1 195 ? -1.127 -21.650 -24.876 1.00 89.31 195 ASP A C 1
ATOM 1509 O O . ASP A 1 195 ? -0.167 -21.124 -25.433 1.00 89.31 195 ASP A O 1
ATOM 1513 N N . GLU A 1 196 ? -2.121 -20.930 -24.341 1.00 90.00 196 GLU A N 1
ATOM 1514 C CA . GLU A 1 196 ? -2.205 -19.460 -24.415 1.00 90.00 196 GLU A CA 1
ATOM 1515 C C . GLU A 1 196 ? -1.053 -18.761 -23.671 1.00 90.00 196 GLU A C 1
ATOM 1517 O O . GLU A 1 196 ? -0.407 -17.869 -24.218 1.00 90.00 196 GLU A O 1
ATOM 1522 N N . PHE A 1 197 ? -0.715 -19.224 -22.464 1.00 90.12 197 PHE A N 1
ATOM 1523 C CA . PHE A 1 197 ? 0.412 -18.709 -21.683 1.00 90.12 197 PHE A CA 1
ATOM 1524 C C . PHE A 1 197 ? 1.754 -18.901 -22.399 1.00 90.12 197 PHE A C 1
ATOM 1526 O O . PHE A 1 197 ? 2.604 -18.015 -22.361 1.00 90.12 197 PHE A O 1
ATOM 1533 N N . ASN A 1 198 ? 1.962 -20.049 -23.053 1.00 90.19 198 ASN A N 1
ATOM 1534 C CA . ASN A 1 198 ? 3.183 -20.296 -23.818 1.00 90.19 198 ASN A CA 1
ATOM 1535 C C . ASN A 1 198 ? 3.278 -19.359 -25.025 1.00 90.19 198 ASN A C 1
ATOM 1537 O O . ASN A 1 198 ? 4.352 -18.820 -25.273 1.00 90.19 198 ASN A O 1
ATOM 1541 N N . THR A 1 199 ? 2.169 -19.129 -25.738 1.00 94.75 199 THR A N 1
ATOM 1542 C CA . THR A 1 199 ? 2.141 -18.171 -26.853 1.00 94.75 199 THR A CA 1
ATOM 1543 C C . THR A 1 199 ? 2.477 -16.756 -26.381 1.00 94.75 199 THR A C 1
ATOM 1545 O O . THR A 1 199 ? 3.364 -16.126 -26.952 1.00 94.75 199 THR A O 1
ATOM 1548 N N . GLU A 1 200 ? 1.866 -16.274 -25.292 1.00 95.19 200 GLU A N 1
ATOM 1549 C CA . GLU A 1 200 ? 2.222 -14.955 -24.744 1.00 95.19 200 GLU A CA 1
ATOM 1550 C C . GLU A 1 200 ? 3.683 -14.889 -24.276 1.00 95.19 200 GLU A C 1
ATOM 1552 O O . GLU A 1 200 ? 4.368 -13.886 -24.490 1.00 95.19 200 GLU A O 1
ATOM 1557 N N . TYR A 1 201 ? 4.183 -15.953 -23.644 1.00 94.00 201 TYR A N 1
ATOM 1558 C CA . TYR A 1 201 ? 5.570 -16.024 -23.192 1.00 94.00 201 TYR A CA 1
ATOM 1559 C C . TYR A 1 201 ? 6.557 -15.914 -24.362 1.00 94.00 201 TYR A C 1
ATOM 1561 O O . TYR A 1 201 ? 7.529 -15.154 -24.285 1.00 94.00 201 TYR A O 1
ATOM 1569 N N . GLU A 1 202 ? 6.297 -16.646 -25.446 1.00 96.56 202 GLU A N 1
ATOM 1570 C CA . GLU A 1 202 ? 7.083 -16.587 -26.678 1.00 96.56 202 GLU A CA 1
ATOM 1571 C C . GLU A 1 202 ? 7.067 -15.171 -27.277 1.00 96.56 202 GLU A C 1
ATOM 1573 O O . GLU A 1 202 ? 8.132 -14.624 -27.581 1.00 96.56 202 GLU A O 1
ATOM 1578 N N . ASP A 1 203 ? 5.901 -14.526 -27.356 1.00 97.25 203 ASP A N 1
ATOM 1579 C CA . ASP A 1 203 ? 5.757 -13.168 -27.897 1.00 97.25 203 ASP A CA 1
ATOM 1580 C C . ASP A 1 203 ? 6.511 -12.114 -27.070 1.00 97.25 203 ASP A C 1
ATOM 1582 O O . ASP A 1 203 ? 7.211 -11.247 -27.619 1.00 97.25 203 ASP A O 1
ATOM 1586 N N . VAL A 1 204 ? 6.434 -12.198 -25.736 1.00 97.44 204 VAL A N 1
ATOM 1587 C CA . VAL A 1 204 ? 7.195 -11.321 -24.830 1.00 97.44 204 VAL A CA 1
ATOM 1588 C C . VAL A 1 204 ? 8.696 -11.523 -25.028 1.00 97.44 204 VAL A C 1
ATOM 1590 O O . VAL A 1 204 ? 9.454 -10.547 -25.081 1.00 97.44 204 VAL A O 1
ATOM 1593 N N . GLN A 1 205 ? 9.142 -12.772 -25.182 1.00 96.38 205 GLN A N 1
ATOM 1594 C CA . GLN A 1 205 ? 10.551 -13.085 -25.389 1.00 96.38 205 GLN A CA 1
ATOM 1595 C C . GLN A 1 205 ? 11.063 -12.560 -26.738 1.00 96.38 205 GLN A C 1
ATOM 1597 O O . GLN A 1 205 ? 12.134 -11.946 -26.794 1.00 96.38 205 GLN A O 1
ATOM 1602 N N . LEU A 1 206 ? 10.293 -12.735 -27.814 1.00 96.94 206 LEU A N 1
ATOM 1603 C CA . LEU A 1 206 ? 10.622 -12.202 -29.137 1.00 96.94 206 LEU A CA 1
ATOM 1604 C C . LEU A 1 206 ? 10.689 -10.670 -29.127 1.00 96.94 206 LEU A C 1
ATOM 1606 O O . LEU A 1 206 ? 11.642 -10.087 -29.652 1.00 96.94 206 LEU A O 1
ATOM 1610 N N . THR A 1 207 ? 9.737 -10.014 -28.461 1.00 97.00 207 THR A N 1
ATOM 1611 C CA . THR A 1 207 ? 9.722 -8.552 -28.296 1.00 97.00 207 THR A CA 1
ATOM 1612 C C . THR A 1 207 ? 10.948 -8.064 -27.519 1.00 97.00 207 THR A C 1
ATOM 1614 O O . THR A 1 207 ? 11.598 -7.088 -27.912 1.00 97.00 207 THR A O 1
ATOM 1617 N N . ALA A 1 208 ? 11.324 -8.767 -26.447 1.00 95.88 208 ALA A N 1
ATOM 1618 C CA . ALA A 1 208 ? 12.522 -8.458 -25.672 1.00 95.88 208 ALA A CA 1
ATOM 1619 C C . ALA A 1 208 ? 13.806 -8.626 -26.503 1.00 95.88 208 ALA A C 1
ATOM 1621 O O . ALA A 1 208 ? 14.689 -7.762 -26.453 1.00 95.88 208 ALA A O 1
ATOM 1622 N N . PHE A 1 209 ? 13.907 -9.688 -27.310 1.00 97.00 209 PHE A N 1
ATOM 1623 C CA . PHE A 1 209 ? 15.050 -9.892 -28.202 1.00 97.00 209 PHE A CA 1
ATOM 1624 C C . PHE A 1 209 ? 15.155 -8.809 -29.274 1.00 97.00 209 PHE A C 1
ATOM 1626 O O . PHE A 1 209 ? 16.244 -8.268 -29.475 1.00 97.00 209 PHE A O 1
ATOM 1633 N N . LEU A 1 210 ? 14.046 -8.438 -29.917 1.00 97.38 210 LEU A N 1
ATOM 1634 C CA . LEU A 1 210 ? 14.030 -7.370 -30.916 1.00 97.38 210 LEU A CA 1
ATOM 1635 C C . LEU A 1 210 ? 14.430 -6.016 -30.309 1.00 97.38 210 LEU A C 1
ATOM 1637 O O . LEU A 1 210 ? 15.201 -5.268 -30.915 1.00 97.38 210 LEU A O 1
ATOM 1641 N N . SER A 1 211 ? 13.959 -5.716 -29.095 1.00 97.50 211 SER A N 1
ATOM 1642 C CA . SER A 1 211 ? 14.350 -4.517 -28.344 1.00 97.50 211 SER A CA 1
ATOM 1643 C C . SER A 1 211 ? 15.851 -4.506 -28.034 1.00 97.50 211 SER A C 1
ATOM 1645 O O . SER A 1 211 ? 16.534 -3.510 -28.286 1.00 97.50 211 SER A O 1
ATOM 1647 N N . SER A 1 212 ? 16.398 -5.637 -27.574 1.00 96.81 212 SER A N 1
ATOM 1648 C CA . SER A 1 212 ? 17.835 -5.797 -27.321 1.00 96.81 212 SER A CA 1
ATOM 1649 C C . SER A 1 212 ? 18.668 -5.609 -28.593 1.00 96.81 212 SER A C 1
ATOM 1651 O O . SER A 1 212 ? 19.651 -4.865 -28.584 1.00 96.81 212 SER A O 1
ATOM 1653 N N . LEU A 1 213 ? 18.241 -6.207 -29.711 1.00 97.06 213 LEU A N 1
ATOM 1654 C CA . LEU A 1 213 ? 18.917 -6.074 -31.000 1.00 97.06 213 LEU A CA 1
ATOM 1655 C C . LEU A 1 213 ? 18.885 -4.622 -31.484 1.00 97.06 213 LEU A C 1
ATOM 1657 O O . LEU A 1 213 ? 19.936 -4.068 -31.799 1.00 97.06 213 LEU A O 1
ATOM 1661 N N . THR A 1 214 ? 17.721 -3.972 -31.435 1.00 96.81 214 THR A N 1
ATOM 1662 C CA . THR A 1 214 ? 17.563 -2.555 -31.801 1.00 96.81 214 THR A CA 1
ATOM 1663 C C . THR A 1 214 ? 18.466 -1.659 -30.951 1.00 96.81 214 THR A C 1
ATOM 1665 O O . THR A 1 214 ? 19.168 -0.790 -31.473 1.00 96.81 214 THR A O 1
ATOM 1668 N N . LYS A 1 215 ? 18.521 -1.908 -29.636 1.00 96.75 215 LYS A N 1
ATOM 1669 C CA . LYS A 1 215 ? 19.410 -1.188 -28.719 1.00 96.75 215 LYS A CA 1
ATOM 1670 C C . LYS A 1 215 ? 20.885 -1.433 -29.045 1.00 96.75 215 LYS A C 1
ATOM 1672 O O . LYS A 1 215 ? 21.669 -0.489 -29.010 1.00 96.75 215 LYS A O 1
ATOM 1677 N N . SER A 1 216 ? 21.262 -2.664 -29.398 1.00 96.81 216 SER A N 1
ATOM 1678 C CA . SER A 1 216 ? 22.634 -3.001 -29.795 1.00 96.81 216 SER A CA 1
ATOM 1679 C C . SER A 1 216 ? 23.051 -2.287 -31.083 1.00 96.81 216 SER A C 1
ATOM 1681 O O . SER A 1 216 ? 24.137 -1.717 -31.129 1.00 96.81 216 SER A O 1
ATOM 1683 N N . THR A 1 217 ? 22.172 -2.220 -32.089 1.00 96.50 217 THR A N 1
ATOM 1684 C CA . THR A 1 217 ? 22.423 -1.486 -33.336 1.00 96.50 217 THR A CA 1
ATOM 1685 C C . THR A 1 217 ? 22.563 0.010 -33.078 1.00 96.50 217 THR A C 1
ATOM 1687 O O . THR A 1 217 ? 23.460 0.633 -33.636 1.00 96.50 217 THR A O 1
ATOM 1690 N N . ASN A 1 218 ? 21.743 0.578 -32.188 1.00 96.94 218 ASN A N 1
ATOM 1691 C CA . ASN A 1 218 ? 21.870 1.981 -31.801 1.00 96.94 218 ASN A CA 1
ATOM 1692 C C . ASN A 1 218 ? 23.230 2.271 -31.139 1.00 96.94 218 ASN A C 1
ATOM 1694 O O . ASN A 1 218 ? 23.928 3.200 -31.527 1.00 96.94 218 ASN A O 1
ATOM 1698 N N . ILE A 1 219 ? 23.659 1.413 -30.206 1.00 97.19 219 ILE A N 1
ATOM 1699 C CA . ILE A 1 219 ? 24.977 1.529 -29.561 1.00 97.19 219 ILE A CA 1
ATOM 1700 C C . ILE A 1 219 ? 26.117 1.371 -30.582 1.00 97.19 219 ILE A C 1
ATOM 1702 O O . ILE A 1 219 ? 27.138 2.049 -30.468 1.00 97.19 219 ILE A O 1
ATOM 1706 N N . LEU A 1 220 ? 25.966 0.490 -31.577 1.00 96.25 220 LEU A N 1
ATOM 1707 C CA . LEU A 1 220 ? 26.949 0.337 -32.651 1.00 96.25 220 LEU A CA 1
ATOM 1708 C C . LEU A 1 220 ? 27.040 1.592 -33.522 1.00 96.25 220 LEU A C 1
ATOM 1710 O O . LEU A 1 220 ? 28.156 2.003 -33.829 1.00 96.25 220 LEU A O 1
ATOM 1714 N N . ASN A 1 221 ? 25.913 2.219 -33.869 1.00 95.62 221 ASN A N 1
ATOM 1715 C CA . ASN A 1 221 ? 25.912 3.493 -34.593 1.00 95.62 221 ASN A CA 1
ATOM 1716 C C . ASN A 1 221 ? 26.635 4.583 -33.789 1.00 95.62 221 ASN A C 1
ATOM 1718 O O . ASN A 1 221 ? 27.574 5.185 -34.304 1.00 95.62 221 ASN A O 1
ATOM 1722 N N . ASP A 1 222 ? 26.316 4.733 -32.498 1.00 96.00 222 ASP A N 1
ATOM 1723 C CA . ASP A 1 222 ? 27.006 5.679 -31.607 1.00 96.00 222 ASP A CA 1
ATOM 1724 C C . ASP A 1 222 ? 28.523 5.417 -31.531 1.00 96.00 222 ASP A C 1
ATOM 1726 O O . ASP A 1 222 ? 29.331 6.340 -31.387 1.00 96.00 222 ASP A O 1
ATOM 1730 N N . LEU A 1 223 ? 28.935 4.146 -31.581 1.00 96.06 223 LEU A N 1
ATOM 1731 C CA . LEU A 1 223 ? 30.344 3.757 -31.558 1.00 96.06 223 LEU A CA 1
ATOM 1732 C C . LEU A 1 223 ? 31.037 4.089 -32.880 1.00 96.06 223 LEU A C 1
ATOM 1734 O O . LEU A 1 223 ? 32.152 4.614 -32.853 1.00 96.06 223 LEU A O 1
ATOM 1738 N N . VAL A 1 224 ? 30.391 3.806 -34.014 1.00 95.00 224 VAL A N 1
ATOM 1739 C CA . VAL A 1 224 ? 30.895 4.166 -35.345 1.00 95.00 224 VAL A CA 1
ATOM 1740 C C . VAL A 1 224 ? 31.077 5.678 -35.439 1.00 95.00 224 VAL A C 1
ATOM 1742 O O . VAL A 1 224 ? 32.160 6.123 -35.821 1.00 95.00 224 VAL A O 1
ATOM 1745 N N . ASP A 1 225 ? 30.096 6.461 -34.993 1.00 94.44 225 ASP A N 1
ATOM 1746 C CA . ASP A 1 225 ? 30.174 7.924 -34.986 1.00 94.44 225 ASP A CA 1
ATOM 1747 C C . ASP A 1 225 ? 31.352 8.422 -34.138 1.00 94.44 225 ASP A C 1
ATOM 1749 O O . ASP A 1 225 ? 32.174 9.219 -34.599 1.00 94.44 225 ASP A O 1
ATOM 1753 N N . LYS A 1 226 ? 31.521 7.884 -32.922 1.00 92.50 226 LYS A N 1
ATOM 1754 C CA . LYS A 1 226 ? 32.684 8.206 -32.075 1.00 92.50 226 LYS A CA 1
ATOM 1755 C C . LYS A 1 226 ? 34.004 7.804 -32.728 1.00 92.50 226 LYS A C 1
ATOM 1757 O O . LYS A 1 226 ? 34.978 8.551 -32.638 1.00 92.50 226 LYS A O 1
ATOM 1762 N N . HIS A 1 227 ? 34.062 6.648 -33.387 1.00 92.50 227 HIS A N 1
ATOM 1763 C CA . HIS A 1 227 ? 35.267 6.193 -34.077 1.00 92.50 227 HIS A CA 1
ATOM 1764 C C . HIS A 1 227 ? 35.631 7.114 -35.246 1.00 92.50 227 HIS A C 1
ATOM 1766 O O . HIS A 1 227 ? 36.803 7.462 -35.399 1.00 92.50 227 HIS A O 1
ATOM 1772 N N . LEU A 1 228 ? 34.644 7.547 -36.036 1.00 91.81 228 LEU A N 1
ATOM 1773 C CA . LEU A 1 228 ? 34.838 8.493 -37.135 1.00 91.81 228 LEU A CA 1
ATOM 1774 C C . LEU A 1 228 ? 35.359 9.842 -36.631 1.00 91.81 228 LEU A C 1
ATOM 1776 O O . LEU A 1 228 ? 36.292 10.381 -37.219 1.00 91.81 228 LEU A O 1
ATOM 1780 N N . VAL A 1 229 ? 34.839 10.350 -35.509 1.00 91.94 229 VAL A N 1
ATOM 1781 C CA . VAL A 1 229 ? 35.350 11.585 -34.888 1.00 91.94 229 VAL A CA 1
ATOM 1782 C C . VAL A 1 229 ? 36.802 11.415 -34.424 1.00 91.94 229 VAL A C 1
ATOM 1784 O O . VAL A 1 229 ? 37.656 12.243 -34.743 1.00 91.94 229 VAL A O 1
ATOM 1787 N N . LEU A 1 230 ? 37.112 10.326 -33.713 1.00 89.56 230 LEU A N 1
ATOM 1788 C CA . LEU A 1 230 ? 38.454 10.079 -33.168 1.00 89.56 230 LEU A CA 1
ATOM 1789 C C . LEU A 1 230 ? 39.510 9.837 -34.257 1.00 89.56 230 LEU A C 1
ATOM 1791 O O . LEU A 1 230 ? 40.651 10.281 -34.129 1.00 89.56 230 LEU A O 1
ATOM 1795 N N . THR A 1 231 ? 39.149 9.129 -35.328 1.00 87.06 231 THR A N 1
ATOM 1796 C CA . THR A 1 231 ? 40.080 8.807 -36.421 1.00 87.06 231 THR A CA 1
ATOM 1797 C C . THR A 1 231 ? 40.142 9.895 -37.490 1.00 87.06 231 THR A C 1
ATOM 1799 O O . THR A 1 231 ? 41.216 10.128 -38.049 1.00 87.06 231 THR A O 1
ATOM 1802 N N . GLY A 1 232 ? 39.040 10.610 -37.729 1.00 69.00 232 GLY A N 1
ATOM 1803 C CA . GLY A 1 232 ? 38.984 11.782 -38.602 1.00 69.00 232 GLY A CA 1
ATOM 1804 C C . GLY A 1 232 ? 39.806 12.952 -38.059 1.00 69.00 232 GLY A C 1
ATOM 1805 O O . GLY A 1 232 ? 40.601 13.526 -38.800 1.00 69.00 232 GLY A O 1
ATOM 1806 N N . GLY A 1 233 ? 39.733 13.227 -36.750 1.00 61.97 233 GLY A N 1
ATOM 1807 C CA . GLY A 1 233 ? 40.525 14.287 -36.108 1.00 61.97 233 GLY A CA 1
ATOM 1808 C C . GLY A 1 233 ? 42.044 14.050 -36.112 1.00 61.97 233 GLY A C 1
ATOM 1809 O O . GLY A 1 233 ? 42.815 14.991 -35.969 1.00 61.97 233 GLY A O 1
ATOM 1810 N N . SER A 1 234 ? 42.507 12.810 -36.321 1.00 56.34 234 SER A N 1
ATOM 1811 C CA . SER A 1 234 ? 43.944 12.488 -36.355 1.00 56.34 234 SER A CA 1
ATOM 1812 C C . SER A 1 234 ? 44.612 12.781 -37.709 1.00 56.34 234 SER A C 1
ATOM 1814 O O . SER A 1 234 ? 45.843 12.830 -37.796 1.00 56.34 234 SER A O 1
ATOM 1816 N N . ARG A 1 235 ? 43.828 12.973 -38.782 1.00 55.47 235 ARG A N 1
ATOM 1817 C CA . ARG A 1 235 ? 44.357 13.168 -40.143 1.00 55.47 235 ARG A CA 1
ATOM 1818 C C . ARG A 1 235 ? 44.613 14.630 -40.511 1.00 55.47 235 ARG A C 1
ATOM 1820 O O . ARG A 1 235 ? 45.578 14.874 -41.232 1.00 55.47 235 ARG A O 1
ATOM 1827 N N . ASP A 1 236 ? 43.838 15.571 -39.976 1.00 55.09 236 ASP A N 1
ATOM 1828 C CA . ASP A 1 236 ? 43.938 16.987 -40.366 1.00 55.09 236 ASP A CA 1
ATOM 1829 C C . ASP A 1 236 ? 45.029 17.774 -39.617 1.00 55.09 236 ASP A C 1
ATOM 1831 O O . ASP A 1 236 ? 45.505 18.793 -40.114 1.00 55.09 236 ASP A O 1
ATOM 1835 N N . ASP A 1 237 ? 45.527 17.272 -38.481 1.00 50.09 237 ASP A N 1
ATOM 1836 C CA . ASP A 1 237 ? 46.538 17.986 -37.680 1.00 50.09 237 ASP A CA 1
ATOM 1837 C C . ASP A 1 237 ? 47.998 17.675 -38.090 1.00 50.09 237 ASP A C 1
ATOM 1839 O O . ASP A 1 237 ? 48.957 18.247 -37.573 1.00 50.09 237 ASP A O 1
ATOM 1843 N N . ARG A 1 238 ? 48.213 16.768 -39.059 1.00 51.56 238 ARG A N 1
ATOM 1844 C CA . ARG A 1 238 ? 49.561 16.402 -39.555 1.00 51.56 238 ARG A CA 1
ATOM 1845 C C . ARG A 1 238 ? 50.004 17.149 -40.815 1.00 51.56 238 ARG A C 1
ATOM 1847 O O . ARG A 1 238 ? 51.145 16.975 -41.244 1.00 51.56 238 ARG A O 1
ATOM 1854 N N . THR A 1 239 ? 49.154 17.987 -41.409 1.00 47.78 239 THR A N 1
ATOM 1855 C CA . THR A 1 239 ? 49.452 18.653 -42.692 1.00 47.78 239 THR A CA 1
ATOM 1856 C C . THR A 1 239 ? 49.878 20.119 -42.587 1.00 47.78 239 THR A C 1
ATOM 1858 O O . THR A 1 239 ? 50.146 20.729 -43.620 1.00 47.78 239 THR A O 1
ATOM 1861 N N . LEU A 1 240 ? 50.017 20.695 -41.385 1.00 51.09 240 LEU A N 1
ATOM 1862 C CA . LEU A 1 240 ? 50.283 22.137 -41.222 1.00 51.09 240 LEU A CA 1
ATOM 1863 C C . LEU A 1 240 ? 51.692 22.534 -40.744 1.00 51.09 240 LEU A C 1
ATOM 1865 O O . LEU A 1 240 ? 51.926 23.708 -40.471 1.00 51.09 240 LEU A O 1
ATOM 1869 N N . THR A 1 241 ? 52.675 21.627 -40.713 1.00 51.88 241 THR A N 1
ATOM 1870 C CA . THR A 1 241 ? 54.032 21.974 -40.235 1.00 51.88 241 THR A CA 1
ATOM 1871 C C . THR A 1 241 ? 55.179 21.616 -41.179 1.00 51.88 241 THR A C 1
ATOM 1873 O O . THR A 1 241 ? 56.238 21.234 -40.700 1.00 51.88 241 THR A O 1
ATOM 1876 N N . VAL A 1 242 ? 55.053 21.754 -42.507 1.00 50.97 242 VAL A N 1
ATOM 1877 C CA . VAL A 1 242 ? 56.232 21.718 -43.406 1.00 50.97 242 VAL A CA 1
ATOM 1878 C C . VAL A 1 242 ? 56.029 22.600 -44.656 1.00 50.97 242 VAL A C 1
ATOM 1880 O O . VAL A 1 242 ? 55.182 22.292 -45.485 1.00 50.97 242 VAL A O 1
ATOM 1883 N N . ARG A 1 243 ? 56.926 23.599 -44.830 1.00 39.38 243 ARG A N 1
ATOM 1884 C CA . ARG A 1 243 ? 57.152 24.565 -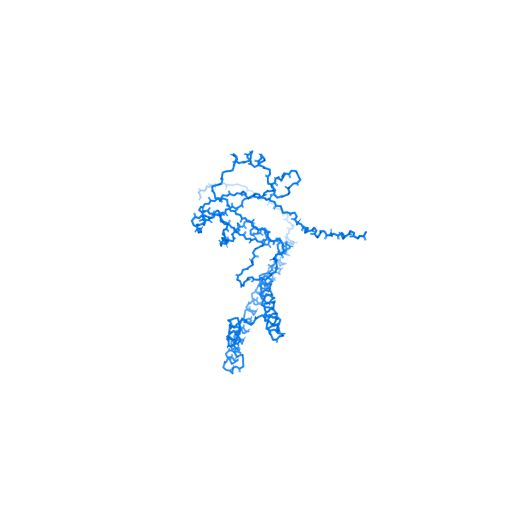45.954 1.00 39.38 243 ARG A CA 1
ATOM 1885 C C . ARG A 1 243 ? 56.482 25.941 -45.752 1.00 39.38 243 ARG A C 1
ATOM 1887 O O . ARG A 1 243 ? 55.283 26.014 -45.595 1.00 39.38 243 ARG A O 1
ATOM 1894 N N . ARG A 1 244 ? 57.169 27.093 -45.812 1.00 39.59 244 ARG A N 1
ATOM 1895 C CA . ARG A 1 244 ? 58.481 27.420 -46.398 1.00 39.59 244 ARG A CA 1
ATOM 1896 C C . ARG A 1 244 ? 58.994 28.763 -45.842 1.00 39.59 244 ARG A C 1
ATOM 1898 O O . ARG A 1 244 ? 58.332 29.786 -45.953 1.00 39.59 244 ARG A O 1
ATOM 1905 N N . ARG A 1 245 ? 60.220 28.754 -45.316 1.00 43.41 245 ARG A N 1
ATOM 1906 C CA . ARG A 1 245 ? 61.103 29.919 -45.141 1.00 43.41 245 ARG A CA 1
ATOM 1907 C C . ARG A 1 245 ? 61.450 30.482 -46.530 1.00 43.41 245 ARG A C 1
ATOM 1909 O O . ARG A 1 245 ? 61.928 29.716 -47.364 1.00 43.41 245 ARG A O 1
ATOM 1916 N N . GLY A 1 246 ? 61.222 31.774 -46.788 1.00 35.59 246 GLY A N 1
ATOM 1917 C CA . GLY A 1 246 ? 61.534 32.381 -48.092 1.00 35.59 246 GLY A CA 1
ATOM 1918 C C . GLY A 1 246 ? 61.149 33.858 -48.250 1.00 35.59 246 GLY A C 1
ATOM 1919 O O . GLY A 1 246 ? 60.180 34.164 -48.921 1.00 35.59 246 GLY A O 1
ATOM 1920 N N . MET A 1 247 ? 61.913 34.735 -47.597 1.00 40.50 247 MET A N 1
ATOM 1921 C CA . MET A 1 247 ? 62.402 36.054 -48.047 1.00 40.50 247 MET A CA 1
ATOM 1922 C C . MET A 1 247 ? 61.756 36.728 -49.286 1.00 40.50 247 MET A C 1
ATOM 1924 O O . MET A 1 247 ? 61.872 36.211 -50.392 1.00 40.50 247 MET A O 1
ATOM 1928 N N . GLY A 1 248 ? 61.297 37.982 -49.128 1.00 37.56 248 GLY A N 1
ATOM 1929 C CA . GLY A 1 248 ? 61.528 39.027 -50.140 1.00 37.56 248 GLY A CA 1
ATOM 1930 C C . GLY A 1 248 ? 60.343 39.880 -50.623 1.00 37.56 248 GLY A C 1
ATOM 1931 O O . GLY A 1 248 ? 59.501 39.409 -51.370 1.00 37.56 248 GLY A O 1
ATOM 1932 N N . ARG A 1 249 ? 60.459 41.189 -50.345 1.00 36.44 249 ARG A N 1
ATOM 1933 C CA . ARG A 1 249 ? 60.129 42.341 -51.217 1.00 36.44 249 ARG A CA 1
ATOM 1934 C C . ARG A 1 249 ? 58.656 42.736 -51.498 1.00 36.44 249 ARG A C 1
ATOM 1936 O O . ARG A 1 249 ? 58.007 42.212 -52.384 1.00 36.44 249 ARG A O 1
ATOM 1943 N N . GLN A 1 250 ? 58.297 43.867 -50.872 1.00 37.31 250 GLN A N 1
ATOM 1944 C CA . GLN A 1 250 ? 58.044 45.169 -51.525 1.00 37.31 250 GLN A CA 1
ATOM 1945 C C . GLN A 1 250 ? 56.718 45.386 -52.283 1.00 37.31 250 GLN A C 1
ATOM 1947 O O . GLN A 1 250 ? 56.578 44.975 -53.426 1.00 37.31 250 GLN A O 1
ATOM 1952 N N . GLY A 1 251 ? 55.870 46.256 -51.712 1.00 36.75 251 GLY A N 1
ATOM 1953 C CA . GLY A 1 251 ? 55.271 47.363 -52.471 1.00 36.75 251 GLY A CA 1
ATOM 1954 C C . GLY A 1 251 ? 53.748 47.540 -52.403 1.00 36.75 251 GLY A C 1
ATOM 1955 O O . GLY A 1 251 ? 53.009 46.659 -52.812 1.00 36.75 251 GLY A O 1
ATOM 1956 N N . MET A 1 252 ? 53.352 48.763 -52.023 1.00 33.44 252 MET A N 1
ATOM 1957 C CA . MET A 1 252 ? 52.092 49.480 -52.307 1.00 33.44 252 MET A CA 1
ATOM 1958 C C . MET A 1 252 ? 50.796 49.152 -51.523 1.00 33.44 252 MET A C 1
ATOM 1960 O O . MET A 1 252 ? 50.060 48.220 -51.815 1.00 33.44 252 MET A O 1
ATOM 1964 N N . MET A 1 253 ? 50.490 50.059 -50.588 1.00 39.72 253 MET A N 1
ATOM 1965 C CA . MET A 1 253 ? 49.154 50.581 -50.214 1.00 39.72 253 MET A CA 1
ATOM 1966 C C . MET A 1 253 ? 48.579 51.488 -51.344 1.00 39.72 253 MET A C 1
ATOM 1968 O O . MET A 1 253 ? 49.365 51.799 -52.246 1.00 39.72 253 MET A O 1
ATOM 1972 N N . PRO A 1 254 ? 47.359 52.097 -51.271 1.00 56.12 254 PRO A N 1
ATOM 1973 C CA . PRO A 1 254 ? 46.158 51.886 -50.418 1.00 56.12 254 PRO A CA 1
ATOM 1974 C C . PRO A 1 254 ? 44.794 51.994 -51.183 1.00 56.12 254 PRO A C 1
ATOM 1976 O O . PRO A 1 254 ? 44.760 52.312 -52.367 1.00 56.12 254 PRO A O 1
ATOM 1979 N N . GLY A 1 255 ? 43.664 51.850 -50.470 1.00 40.25 255 GLY A N 1
ATOM 1980 C CA . GLY A 1 255 ? 42.335 52.390 -50.847 1.00 40.25 255 GLY A CA 1
ATOM 1981 C C . GLY A 1 255 ? 41.201 51.444 -50.436 1.00 40.25 255 GLY A C 1
ATOM 1982 O O . GLY A 1 255 ? 40.989 50.435 -51.095 1.00 40.25 255 GLY A O 1
ATOM 1983 N N . ASP A 1 256 ? 40.652 51.541 -49.223 1.00 45.88 256 ASP A N 1
ATOM 1984 C CA . ASP A 1 256 ? 39.527 52.412 -48.818 1.00 45.88 256 ASP A CA 1
ATOM 1985 C C . ASP A 1 256 ? 38.302 52.316 -49.742 1.00 45.88 256 ASP A C 1
ATOM 1987 O O . ASP A 1 256 ? 38.403 52.683 -50.905 1.00 45.88 256 ASP A O 1
ATOM 1991 N N . TRP A 1 257 ? 37.197 51.769 -49.215 1.00 53.81 257 TRP A N 1
ATOM 1992 C CA . TRP A 1 257 ? 35.833 52.327 -49.220 1.00 53.81 257 TRP A CA 1
ATOM 1993 C C . TRP A 1 257 ? 34.919 51.363 -48.449 1.00 53.81 257 TRP A C 1
ATOM 1995 O O . TRP A 1 257 ? 34.643 50.246 -48.887 1.00 53.81 257 TRP A O 1
ATOM 2005 N N . GLY A 1 258 ? 34.469 51.795 -47.272 1.00 44.66 258 GLY A N 1
ATOM 2006 C CA . GLY A 1 258 ? 33.395 51.138 -46.533 1.00 44.66 258 GLY A CA 1
ATOM 2007 C C . GLY A 1 258 ? 32.008 51.472 -47.089 1.00 44.66 258 GLY A C 1
ATOM 2008 O O . GLY A 1 258 ? 31.833 52.497 -47.738 1.00 44.66 258 GLY A O 1
ATOM 2009 N N . MET A 1 259 ? 31.025 50.622 -46.787 1.00 46.03 259 MET A N 1
ATOM 2010 C CA . MET A 1 259 ? 29.711 50.977 -46.222 1.00 46.03 259 MET A CA 1
ATOM 2011 C C . MET A 1 259 ? 28.777 49.756 -46.258 1.00 46.03 259 MET A C 1
ATOM 2013 O O . MET A 1 259 ? 28.563 49.136 -47.294 1.00 46.03 259 MET A O 1
ATOM 2017 N N . HIS A 1 260 ? 28.251 49.461 -45.072 1.00 47.66 260 HIS A N 1
ATOM 2018 C CA . HIS A 1 260 ? 27.033 48.712 -44.730 1.00 47.66 260 HIS A CA 1
ATOM 2019 C C . HIS A 1 260 ? 25.784 49.218 -45.494 1.00 47.66 260 HIS A C 1
ATOM 2021 O O . HIS A 1 260 ? 25.881 50.278 -46.121 1.00 47.66 260 HIS A O 1
ATOM 2027 N N . PRO A 1 261 ? 24.602 48.559 -45.443 1.00 64.25 261 PRO A N 1
ATOM 2028 C CA . PRO A 1 261 ? 24.042 47.687 -44.388 1.00 64.25 261 PRO A CA 1
ATOM 2029 C C . PRO A 1 261 ? 24.225 46.189 -44.600 1.00 64.25 261 PRO A C 1
ATOM 2031 O O . PRO A 1 261 ? 23.852 45.688 -45.683 1.00 64.25 261 PRO A O 1
#

Sequence (261 aa):
MNSQMDTDEQSVVLPSILGALLGTQNGREVEIVNTFELATEEGRDDLVDHDFLMSRRDQWYCSTPLLLVLQPSTISSSDITGQTLPFKAYEPTIEIRDKKTRSVFIEAPYKVETGEAERIAVDWTAKGGGGSTSLESHLQSQRAAVKMLHERILVLVQYVTNVIAGQIPTDHTTLRSLSALIASLPASENKGFRDEFNTEYEDVQLTAFLSSLTKSTNILNDLVDKHLVLTGGSRDDRTLTVRRRGMGRQGMMPGDWGMHP

Radius of gyration: 37.48 Å; chains: 1; bounding box: 94×80×115 Å

Secondary structure (DSSP, 8-state):
------------------EEEEEEEETTEEEEEEEEEPPEETTEEEEE-HHHHHHHHTT---SSPPEEEE-TT--S---SSS---SEEEEEEEEEEETTEEEEEEEEEP------HHHHHHHHHHHTTTS---HHHHHHHHHHHHHHHHHHHHHHHHHHHHHHHTTSS---HHHHHHHHHHHHHS--TT-HHHHHHHHHHHHHHHHHHHHHHHHHHHHHHHHHHHHHHHHHHHHHHTTSSS--------------------

Organism: NCBI:txid48587